Protein AF-A0A497FBW1-F1 (afdb_monomer_lite)

Sequence (234 aa):
MQIPWDTVATVLTVVTSIGTLAYWLGRKFTEIDSRFKLIDERFKTIDERFRSIDERFKQIDKRFEQIEKRFEEIDSRFERIEERFREIDRRFDEFKKYVDTKFEDLRNYIDVRMEKMLKTIARATTHTHEVVIEYLGLKGLLEEKEVTYLRHRVREVLEAYTTATPNPLTKEELEFLKKLFSKDINEMTIEELDRAYEIGIRLFSKDMDDRGYFIAIAAITIKAYLKFKKKQDT

Foldseek 3Di:
DDDDVVVVVVVVVVVVVVVVVVVVVVVVVVVVVVVVVVVVVVVVVVVVVVVVVVVVVVVVVVVVVVVVVVVVVVVVVVVVVVVVVVVVVVVVVVVVVVVVVVVVVVVVVCQVVVLVVLVVVLVVQLVVVLVVLVVCVVVVVDPPVRSVVVSVVSNVVSVLLSPQDPDPDDPVRVVLLVVQVVDDLQPHDLVSLVVQLVQLCCCVPPRVHPVSVVSNVVSVVSSVVNVVVVVVVD

Radius of gyration: 58.9 Å; chains: 1; bounding box: 132×45×160 Å

Structure (mmCIF, N/CA/C/O backbone):
data_AF-A0A497FBW1-F1
#
_entry.id   AF-A0A497FBW1-F1
#
loop_
_atom_site.group_PDB
_atom_site.id
_atom_site.type_symbol
_atom_site.label_atom_id
_atom_site.label_alt_id
_atom_site.label_comp_id
_atom_site.label_asym_id
_atom_site.label_entity_id
_atom_site.label_seq_id
_atom_site.pdbx_PDB_ins_code
_atom_site.Cartn_x
_atom_site.Cartn_y
_atom_site.Cartn_z
_atom_site.occupancy
_atom_site.B_iso_or_equiv
_atom_site.auth_seq_id
_atom_site.auth_comp_id
_atom_site.auth_asym_id
_atom_site.auth_atom_id
_atom_site.pdbx_PDB_model_num
ATOM 1 N N . MET A 1 1 ? 83.259 11.300 -105.650 1.00 55.00 1 MET A N 1
ATOM 2 C CA . MET A 1 1 ? 83.317 11.477 -104.184 1.00 55.00 1 MET A CA 1
ATOM 3 C C . MET A 1 1 ? 83.013 10.117 -103.558 1.00 55.00 1 MET A C 1
ATOM 5 O O . MET A 1 1 ? 81.890 9.657 -103.698 1.00 55.00 1 MET A O 1
ATOM 9 N N . GLN A 1 2 ? 84.017 9.408 -103.025 1.00 68.75 2 GLN A N 1
ATOM 10 C CA . GLN A 1 2 ? 83.840 8.113 -102.342 1.00 68.75 2 GLN A CA 1
ATOM 11 C C . GLN A 1 2 ? 83.760 8.373 -100.832 1.00 68.75 2 GLN A C 1
ATOM 13 O O . GLN A 1 2 ? 84.602 9.093 -100.300 1.00 68.75 2 GLN A O 1
ATOM 18 N N . ILE A 1 3 ? 82.736 7.845 -100.161 1.00 75.06 3 ILE A N 1
ATOM 19 C CA . ILE A 1 3 ? 82.584 7.953 -98.702 1.00 75.06 3 ILE A CA 1
ATOM 20 C C . ILE A 1 3 ? 83.532 6.925 -98.050 1.00 75.06 3 ILE A C 1
ATOM 22 O O . ILE A 1 3 ? 83.518 5.770 -98.480 1.00 75.06 3 ILE A O 1
ATOM 26 N N . PRO A 1 4 ? 84.360 7.300 -97.057 1.00 85.94 4 PRO A N 1
ATOM 27 C CA . PRO A 1 4 ? 85.315 6.384 -96.435 1.00 85.94 4 PRO A CA 1
ATOM 28 C C . PRO A 1 4 ? 84.626 5.389 -95.470 1.00 85.94 4 PRO A C 1
ATOM 30 O O . PRO A 1 4 ? 83.602 5.687 -94.849 1.00 85.94 4 PRO A O 1
ATOM 33 N N . TRP A 1 5 ? 85.154 4.160 -95.394 1.00 81.00 5 TRP A N 1
ATOM 34 C CA . TRP A 1 5 ? 84.530 3.009 -94.708 1.00 81.00 5 TRP A CA 1
ATOM 35 C C . TRP A 1 5 ? 84.378 3.172 -93.185 1.00 81.00 5 TRP A C 1
ATOM 37 O O . TRP A 1 5 ? 83.452 2.623 -92.590 1.00 81.00 5 TRP A O 1
ATOM 47 N N . ASP A 1 6 ? 85.257 3.946 -92.559 1.00 84.12 6 ASP A N 1
ATOM 48 C CA . ASP A 1 6 ? 85.230 4.325 -91.141 1.00 84.12 6 ASP A CA 1
ATOM 49 C C . ASP A 1 6 ? 83.994 5.168 -90.776 1.00 84.12 6 ASP A C 1
ATOM 51 O O . ASP A 1 6 ? 83.358 4.958 -89.738 1.00 84.12 6 ASP A O 1
ATOM 55 N N . THR A 1 7 ? 83.596 6.068 -91.675 1.00 85.75 7 THR A N 1
ATOM 56 C CA . THR A 1 7 ? 82.391 6.891 -91.551 1.00 85.75 7 THR A CA 1
ATOM 57 C C . THR A 1 7 ? 81.143 6.015 -91.654 1.00 85.75 7 THR A C 1
ATOM 59 O O . THR A 1 7 ? 80.221 6.160 -90.854 1.00 85.75 7 THR A O 1
ATOM 62 N N . VAL A 1 8 ? 81.136 5.037 -92.568 1.00 84.06 8 VAL A N 1
ATOM 63 C CA . VAL A 1 8 ? 80.037 4.064 -92.712 1.00 84.06 8 VAL A CA 1
ATOM 64 C C . VAL A 1 8 ? 79.900 3.187 -91.461 1.00 84.06 8 VAL A C 1
ATOM 66 O O . VAL A 1 8 ? 78.789 3.002 -90.964 1.00 84.06 8 VAL A O 1
ATOM 69 N N . ALA A 1 9 ? 81.012 2.692 -90.909 1.00 83.44 9 ALA A N 1
ATOM 70 C CA . ALA A 1 9 ? 81.016 1.873 -89.696 1.00 83.44 9 ALA A CA 1
ATOM 71 C C . ALA A 1 9 ? 80.535 2.650 -88.457 1.00 83.44 9 ALA A C 1
ATOM 73 O O . ALA A 1 9 ? 79.756 2.127 -87.661 1.00 83.44 9 ALA A O 1
ATOM 74 N N . THR A 1 10 ? 80.951 3.910 -88.315 1.00 87.75 10 THR A N 1
ATOM 75 C CA . THR A 1 10 ? 80.528 4.781 -87.205 1.00 87.75 10 THR A CA 1
ATOM 76 C C . THR A 1 10 ? 79.043 5.134 -87.300 1.00 87.75 10 THR A C 1
ATOM 78 O O . THR A 1 10 ? 78.323 5.097 -86.305 1.00 87.75 10 THR A O 1
ATOM 81 N N . VAL A 1 11 ? 78.544 5.424 -88.504 1.00 85.62 11 VAL A N 1
ATOM 82 C CA . VAL A 1 11 ? 77.109 5.658 -88.721 1.00 85.62 11 VAL A CA 1
ATOM 83 C C . VAL A 1 11 ? 76.305 4.399 -88.397 1.00 85.62 11 VAL A C 1
ATOM 85 O O . VAL A 1 11 ? 75.288 4.490 -87.714 1.00 85.62 11 VAL A O 1
ATOM 88 N N . LEU A 1 12 ? 76.775 3.218 -88.812 1.00 87.81 12 LEU A N 1
ATOM 89 C CA . LEU A 1 12 ? 76.112 1.949 -88.512 1.00 87.81 12 LEU A CA 1
ATOM 90 C C . LEU A 1 12 ? 76.012 1.699 -87.001 1.00 87.81 12 LEU A C 1
ATOM 92 O O . LEU A 1 12 ? 74.926 1.389 -86.523 1.00 87.81 12 LEU A O 1
ATOM 96 N N . THR A 1 13 ? 77.095 1.878 -86.240 1.00 88.38 13 THR A N 1
ATOM 97 C CA . THR A 1 13 ? 77.094 1.650 -84.782 1.00 88.38 13 THR A CA 1
ATOM 98 C C . THR A 1 13 ? 76.204 2.636 -84.029 1.00 88.38 13 THR A C 1
ATOM 100 O O . THR A 1 13 ? 75.516 2.247 -83.080 1.00 88.38 13 THR A O 1
ATOM 103 N N . VAL A 1 14 ? 76.157 3.899 -84.461 1.00 89.38 14 VAL A N 1
ATOM 104 C CA . VAL A 1 14 ? 75.232 4.903 -83.916 1.00 89.38 14 VAL A CA 1
ATOM 105 C C . VAL A 1 14 ? 73.786 4.507 -84.216 1.00 89.38 14 VAL A C 1
ATOM 107 O O . VAL A 1 14 ? 72.962 4.487 -83.303 1.00 89.38 14 VAL A O 1
ATOM 110 N N . VAL A 1 15 ? 73.479 4.101 -85.452 1.00 89.88 15 VAL A N 1
ATOM 111 C CA . VAL A 1 15 ? 72.135 3.645 -85.846 1.00 89.88 15 VAL A CA 1
ATOM 112 C C . VAL A 1 15 ? 71.720 2.389 -85.073 1.00 89.88 15 VAL A C 1
ATOM 114 O O . VAL A 1 15 ? 70.597 2.337 -84.571 1.00 89.88 15 VAL A O 1
ATOM 117 N N . THR A 1 16 ? 72.606 1.403 -84.889 1.00 90.06 16 THR A N 1
ATOM 118 C CA . THR A 1 16 ? 72.295 0.203 -84.091 1.00 90.06 16 THR A CA 1
ATOM 119 C C . THR A 1 16 ? 72.114 0.520 -82.608 1.00 90.06 16 THR A C 1
ATOM 121 O O . THR A 1 16 ? 71.241 -0.059 -81.960 1.00 90.06 16 THR A O 1
ATOM 124 N N . SER A 1 17 ? 72.894 1.459 -82.063 1.00 89.50 17 SER A N 1
ATOM 125 C CA . SER A 1 17 ? 72.773 1.896 -80.665 1.00 89.50 17 SER A CA 1
ATOM 126 C C . SER A 1 17 ? 71.462 2.647 -80.431 1.00 89.50 17 SER A C 1
ATOM 128 O O . SER A 1 17 ? 70.753 2.359 -79.468 1.00 89.50 17 SER A O 1
ATOM 130 N N . ILE A 1 18 ? 71.087 3.541 -81.354 1.00 91.06 18 ILE A N 1
ATOM 131 C CA . ILE A 1 18 ? 69.795 4.239 -81.345 1.00 91.06 18 ILE A CA 1
ATOM 132 C C . ILE A 1 18 ? 68.646 3.235 -81.473 1.00 91.06 18 ILE A C 1
ATOM 134 O O . ILE A 1 18 ? 67.700 3.305 -80.694 1.00 91.06 18 ILE A O 1
ATOM 138 N N . GLY A 1 19 ? 68.736 2.268 -82.390 1.00 91.81 19 GLY A N 1
ATOM 139 C CA . GLY A 1 19 ? 67.726 1.218 -82.548 1.00 91.81 19 GLY A CA 1
ATOM 140 C C . GLY A 1 19 ? 67.554 0.365 -81.286 1.00 91.81 19 GLY A C 1
ATOM 141 O O . GLY A 1 19 ? 66.429 0.087 -80.873 1.00 91.81 19 GLY A O 1
ATOM 142 N N . THR A 1 20 ? 68.658 0.016 -80.618 1.00 92.19 20 THR A N 1
ATOM 143 C CA . THR A 1 20 ? 68.643 -0.755 -79.363 1.00 92.19 20 THR A CA 1
ATOM 144 C C . THR A 1 20 ? 68.036 0.050 -78.213 1.00 92.19 20 THR A C 1
ATOM 146 O O . THR A 1 20 ? 67.210 -0.474 -77.465 1.00 92.19 20 THR A O 1
ATOM 149 N N . LEU A 1 21 ? 68.393 1.333 -78.089 1.00 93.31 21 LEU A N 1
ATOM 150 C CA . LEU A 1 21 ? 67.808 2.241 -77.099 1.00 93.31 21 LEU A CA 1
ATOM 151 C C . LEU A 1 21 ? 66.317 2.474 -77.356 1.00 93.31 21 LEU A C 1
ATOM 153 O O . LEU A 1 21 ? 65.534 2.423 -76.411 1.00 93.31 21 LEU A O 1
ATOM 157 N N . ALA A 1 22 ? 65.909 2.669 -78.612 1.00 92.69 22 ALA A N 1
ATOM 158 C CA . ALA A 1 22 ? 64.507 2.817 -78.995 1.00 92.69 22 ALA A CA 1
ATOM 159 C C . ALA A 1 22 ? 63.697 1.554 -78.665 1.00 92.69 22 ALA A C 1
ATOM 161 O O . ALA A 1 22 ? 62.608 1.653 -78.102 1.00 92.69 22 ALA A O 1
ATOM 162 N N . TYR A 1 23 ? 64.250 0.366 -78.929 1.00 93.75 23 TYR A N 1
ATOM 163 C CA . TYR A 1 23 ? 63.635 -0.906 -78.550 1.00 93.75 23 TYR A CA 1
ATOM 164 C C . TYR A 1 23 ? 63.523 -1.072 -77.025 1.00 93.75 23 TYR A C 1
ATOM 166 O O . TYR A 1 23 ? 62.462 -1.438 -76.513 1.00 93.75 23 TYR A O 1
ATOM 174 N N . TRP A 1 24 ? 64.591 -0.769 -76.278 1.00 93.50 24 TRP A N 1
ATOM 175 C CA . TRP A 1 24 ? 64.595 -0.841 -74.814 1.00 93.50 24 TRP A CA 1
ATOM 176 C C . TRP A 1 24 ? 63.601 0.144 -74.184 1.00 93.50 24 TRP A C 1
ATOM 178 O O . TRP A 1 24 ? 62.832 -0.245 -73.301 1.00 93.50 24 TRP A O 1
ATOM 188 N N . LEU A 1 25 ? 63.566 1.388 -74.673 1.00 94.69 25 LEU A N 1
ATOM 189 C CA . LEU A 1 25 ? 62.601 2.406 -74.258 1.00 94.69 25 LEU A CA 1
ATOM 190 C C . LEU A 1 25 ? 61.174 1.972 -74.582 1.00 94.69 25 LEU A C 1
ATOM 192 O O . LEU A 1 25 ? 60.323 2.030 -73.700 1.00 94.69 25 LEU A O 1
ATOM 196 N N . GLY A 1 26 ? 60.920 1.469 -75.793 1.00 94.69 26 GLY A N 1
ATOM 197 C CA . GLY A 1 26 ? 59.615 0.932 -76.180 1.00 94.69 26 GLY A CA 1
ATOM 198 C C . GLY A 1 26 ? 59.139 -0.148 -75.210 1.00 94.69 26 GLY A C 1
ATOM 199 O O . GLY A 1 26 ? 58.036 -0.062 -74.678 1.00 94.69 26 GLY A O 1
ATOM 200 N N . ARG A 1 27 ? 60.010 -1.107 -74.868 1.00 94.94 27 ARG A N 1
ATOM 201 C CA . ARG A 1 27 ? 59.706 -2.142 -73.868 1.00 94.94 27 ARG A CA 1
ATOM 202 C C . ARG A 1 27 ? 59.422 -1.558 -72.479 1.00 94.94 27 ARG A C 1
ATOM 204 O O . ARG A 1 27 ? 58.515 -2.039 -71.801 1.00 94.94 27 ARG A O 1
ATOM 211 N N . LYS A 1 28 ? 60.179 -0.546 -72.041 1.00 94.88 28 LYS A N 1
ATOM 212 C CA . LYS A 1 28 ? 59.965 0.116 -70.744 1.00 94.88 28 LYS A CA 1
ATOM 213 C C . LYS A 1 28 ? 58.654 0.894 -70.696 1.00 94.88 28 LYS A C 1
ATOM 215 O O . LYS A 1 28 ? 57.951 0.790 -69.695 1.00 94.88 28 LYS A O 1
ATOM 220 N N . PHE A 1 29 ? 58.286 1.595 -71.766 1.00 95.00 29 PHE A N 1
ATOM 221 C CA . PHE A 1 29 ? 56.985 2.255 -71.872 1.00 95.00 29 PHE A CA 1
ATOM 222 C C . PHE A 1 29 ? 55.832 1.249 -71.830 1.00 95.00 29 PHE A C 1
ATOM 224 O O . PHE A 1 29 ? 54.870 1.484 -71.107 1.00 95.00 29 PHE A O 1
ATOM 231 N N . THR A 1 30 ? 55.955 0.091 -72.486 1.00 94.81 30 THR A N 1
ATOM 232 C CA . THR A 1 30 ? 54.948 -0.982 -72.391 1.00 94.81 30 THR A CA 1
ATOM 233 C C . THR A 1 30 ? 54.819 -1.544 -70.970 1.00 94.81 30 THR A C 1
ATOM 235 O O . THR A 1 30 ? 53.713 -1.815 -70.501 1.00 94.81 30 THR A O 1
ATOM 238 N N . GLU A 1 31 ? 55.936 -1.711 -70.253 1.00 94.94 31 GLU A N 1
ATOM 239 C CA . GLU A 1 31 ? 55.927 -2.147 -68.848 1.00 94.94 31 GLU A CA 1
ATOM 240 C C . GLU A 1 31 ? 55.237 -1.110 -67.945 1.00 94.94 31 GLU A C 1
ATOM 242 O O . GLU A 1 31 ? 54.434 -1.469 -67.085 1.00 94.94 31 GLU A O 1
ATOM 247 N N . ILE A 1 32 ? 55.523 0.177 -68.161 1.00 94.81 32 ILE A N 1
ATOM 248 C CA . ILE A 1 32 ? 54.908 1.292 -67.435 1.00 94.81 32 ILE A CA 1
ATOM 249 C C . ILE A 1 32 ? 53.400 1.360 -67.712 1.00 94.81 32 ILE A C 1
ATOM 251 O O . ILE A 1 32 ? 52.624 1.414 -66.760 1.00 94.81 32 ILE A O 1
ATOM 255 N N . ASP A 1 33 ? 52.976 1.277 -68.975 1.00 95.38 33 ASP A N 1
ATOM 256 C CA . ASP A 1 33 ? 51.560 1.251 -69.372 1.00 95.38 33 ASP A CA 1
ATOM 257 C C . ASP A 1 33 ? 50.806 0.090 -68.703 1.00 95.38 33 ASP A C 1
ATOM 259 O O . ASP A 1 33 ? 49.710 0.258 -68.169 1.00 95.38 33 ASP A O 1
ATOM 263 N N . SER A 1 34 ? 51.444 -1.082 -68.625 1.00 94.81 34 SER A N 1
ATOM 264 C CA . SER A 1 34 ? 50.881 -2.252 -67.940 1.00 94.81 34 SER A CA 1
ATOM 265 C C . SER A 1 34 ? 50.699 -2.018 -66.434 1.00 94.81 34 SER A C 1
ATOM 267 O O . SER A 1 34 ? 49.695 -2.435 -65.857 1.00 94.81 34 SER A O 1
ATOM 269 N N . ARG A 1 35 ? 51.643 -1.328 -65.776 1.00 95.31 35 ARG A N 1
ATOM 270 C CA . ARG A 1 35 ? 51.525 -0.968 -64.351 1.00 95.31 35 ARG A CA 1
ATOM 271 C C . ARG A 1 35 ? 50.438 0.077 -64.112 1.00 95.31 35 ARG A C 1
ATOM 273 O O . ARG A 1 35 ? 49.719 -0.047 -63.126 1.00 95.31 35 ARG A O 1
ATOM 280 N N . PHE A 1 36 ? 50.300 1.066 -64.996 1.00 95.69 36 PHE A N 1
ATOM 281 C CA . PHE A 1 36 ? 49.222 2.054 -64.910 1.00 95.69 36 PHE A CA 1
ATOM 282 C C . PHE A 1 36 ? 47.848 1.403 -65.060 1.00 95.69 36 PHE A C 1
ATOM 284 O O . PHE A 1 36 ? 46.983 1.648 -64.227 1.00 95.69 36 PHE A O 1
ATOM 291 N N . LYS A 1 37 ? 47.681 0.472 -66.008 1.00 95.69 37 LYS A N 1
ATOM 292 C CA . LYS A 1 37 ? 46.447 -0.323 -66.130 1.00 95.69 37 LYS A CA 1
ATOM 293 C C . LYS A 1 37 ? 46.099 -1.070 -64.841 1.00 95.69 37 LYS A C 1
ATOM 295 O O . LYS A 1 37 ? 44.958 -1.022 -64.394 1.00 95.69 37 LYS A O 1
ATOM 300 N N . LEU A 1 38 ? 47.085 -1.707 -64.204 1.00 95.62 38 LEU A N 1
ATOM 301 C CA . LEU A 1 38 ? 46.877 -2.396 -62.925 1.00 95.62 38 LEU A CA 1
ATOM 302 C C . LEU A 1 38 ? 46.498 -1.427 -61.792 1.00 95.62 38 LEU A C 1
ATOM 304 O O . LEU A 1 38 ? 45.696 -1.765 -60.921 1.00 95.62 38 LEU A O 1
ATOM 308 N N . ILE A 1 39 ? 47.096 -0.235 -61.771 1.00 95.69 39 ILE A N 1
ATOM 309 C CA . ILE A 1 39 ? 46.768 0.816 -60.803 1.00 95.69 39 ILE A CA 1
ATOM 310 C C . ILE A 1 39 ? 45.325 1.290 -61.007 1.00 95.69 39 ILE A C 1
ATOM 312 O O . ILE A 1 39 ? 44.576 1.345 -60.033 1.00 95.69 39 ILE A O 1
ATOM 316 N N . ASP A 1 40 ? 44.909 1.542 -62.247 1.00 96.00 40 ASP A N 1
ATOM 317 C CA . ASP A 1 40 ? 43.541 1.952 -62.577 1.00 96.00 40 ASP A CA 1
ATOM 318 C C . ASP A 1 40 ? 42.509 0.892 -62.163 1.00 96.00 40 ASP A C 1
ATOM 320 O O . ASP A 1 40 ? 41.465 1.221 -61.600 1.00 96.00 40 ASP A O 1
ATOM 324 N N . GLU A 1 41 ? 42.800 -0.395 -62.375 1.00 96.06 41 GLU A N 1
ATOM 325 C CA . GLU A 1 41 ? 41.943 -1.495 -61.909 1.00 96.06 41 GLU A CA 1
ATOM 326 C C . GLU A 1 41 ? 41.825 -1.541 -60.378 1.00 96.06 41 GLU A C 1
ATOM 328 O O . GLU A 1 41 ? 40.734 -1.745 -59.830 1.00 96.06 41 GLU A O 1
ATOM 333 N N . ARG A 1 42 ? 42.932 -1.306 -59.662 1.00 95.94 42 ARG A N 1
ATOM 334 C CA . ARG A 1 42 ? 42.917 -1.214 -58.196 1.00 95.94 42 ARG A CA 1
ATOM 335 C C . ARG A 1 42 ? 42.100 -0.022 -57.716 1.00 95.94 42 ARG A C 1
ATOM 337 O O . ARG A 1 42 ? 41.334 -0.187 -56.770 1.00 95.94 42 ARG A O 1
ATOM 344 N N . PHE A 1 43 ? 42.224 1.138 -58.359 1.00 96.00 43 PHE A N 1
ATOM 345 C CA . PHE A 1 43 ? 41.423 2.315 -58.019 1.00 96.00 43 PHE A CA 1
ATOM 346 C C . PHE A 1 43 ? 39.932 2.072 -58.249 1.00 96.00 43 PHE A C 1
ATOM 348 O O . PHE A 1 43 ? 39.147 2.336 -57.345 1.00 96.00 43 PHE A O 1
ATOM 355 N N . LYS A 1 44 ? 39.543 1.439 -59.363 1.00 96.00 44 LYS A N 1
ATOM 356 C CA . LYS A 1 44 ? 38.143 1.028 -59.586 1.00 96.00 44 LYS A CA 1
ATOM 357 C C . LYS A 1 44 ? 37.622 0.118 -58.473 1.00 96.00 44 LYS A C 1
ATOM 359 O O . LYS A 1 44 ? 36.534 0.337 -57.952 1.00 96.00 44 LYS A O 1
ATOM 364 N N . THR A 1 45 ? 38.425 -0.862 -58.058 1.00 96.31 45 THR A N 1
ATOM 365 C CA . THR A 1 45 ? 38.067 -1.766 -56.950 1.00 96.31 45 THR A CA 1
ATOM 366 C C . THR A 1 45 ? 37.916 -1.011 -55.624 1.00 96.31 45 THR A C 1
ATOM 368 O O . THR A 1 45 ? 37.046 -1.327 -54.811 1.00 96.31 45 THR A O 1
ATOM 371 N N . ILE A 1 46 ? 38.776 -0.021 -55.370 1.00 96.19 46 ILE A N 1
ATOM 372 C CA . ILE A 1 46 ? 38.703 0.834 -54.180 1.00 96.19 46 ILE A CA 1
ATOM 373 C C . ILE A 1 46 ? 37.423 1.678 -54.207 1.00 96.19 46 ILE A C 1
ATOM 375 O O . ILE A 1 46 ? 36.706 1.698 -53.208 1.00 96.19 46 ILE A O 1
ATOM 379 N N . ASP A 1 47 ? 37.094 2.300 -55.339 1.00 96.50 47 ASP A N 1
ATOM 380 C CA . ASP A 1 47 ? 35.874 3.097 -55.503 1.00 96.50 47 ASP A CA 1
ATOM 381 C C . ASP A 1 47 ? 34.611 2.259 -55.263 1.00 96.50 47 ASP A C 1
ATOM 383 O O . ASP A 1 47 ? 33.683 2.693 -54.580 1.00 96.50 47 ASP A O 1
ATOM 387 N N . GLU A 1 48 ? 34.579 1.025 -55.769 1.00 96.50 48 GLU A N 1
ATOM 388 C CA . GLU A 1 48 ? 33.482 0.085 -55.515 1.00 96.50 48 GLU A CA 1
ATOM 389 C C . GLU A 1 48 ? 33.348 -0.263 -54.027 1.00 96.50 48 GLU A C 1
ATOM 391 O O . GLU A 1 48 ? 32.236 -0.292 -53.489 1.00 96.50 48 GLU A O 1
ATOM 396 N N . ARG A 1 49 ? 34.472 -0.474 -53.329 1.00 96.44 49 ARG A N 1
ATOM 397 C CA . ARG A 1 49 ? 34.471 -0.707 -51.877 1.00 96.44 49 ARG A CA 1
ATOM 398 C C . ARG A 1 49 ? 33.964 0.507 -51.108 1.00 96.44 49 ARG A C 1
ATOM 400 O O . ARG A 1 49 ? 33.174 0.322 -50.186 1.00 96.44 49 ARG A O 1
ATOM 407 N N . PHE A 1 50 ? 34.369 1.719 -51.484 1.00 96.31 50 PHE A N 1
ATOM 408 C CA . PHE A 1 50 ? 33.874 2.943 -50.852 1.00 96.31 50 PHE A CA 1
ATOM 409 C C . PHE A 1 50 ? 32.369 3.114 -51.051 1.00 96.31 50 PHE A C 1
ATOM 411 O O . PHE A 1 50 ? 31.660 3.323 -50.072 1.00 96.31 50 PHE A O 1
ATOM 418 N N . ARG A 1 51 ? 31.849 2.880 -52.262 1.00 96.44 51 ARG A N 1
ATOM 419 C CA . ARG A 1 51 ? 30.393 2.884 -52.499 1.00 96.44 51 ARG A CA 1
ATOM 420 C C . ARG A 1 51 ? 29.664 1.859 -51.631 1.00 96.44 51 ARG A C 1
ATOM 422 O O . ARG A 1 51 ? 28.606 2.154 -51.084 1.00 96.44 51 ARG A O 1
ATOM 429 N N . SER A 1 52 ? 30.225 0.659 -51.475 1.00 96.56 52 SER A N 1
ATOM 430 C CA . SER A 1 52 ? 29.647 -0.359 -50.590 1.00 96.56 52 SER A CA 1
ATOM 431 C C . SER A 1 52 ? 29.660 0.071 -49.118 1.00 96.56 52 SER A C 1
ATOM 433 O O . SER A 1 52 ? 28.699 -0.198 -48.396 1.00 96.56 52 SER A O 1
ATOM 435 N N . ILE A 1 53 ? 30.722 0.743 -48.670 1.00 96.75 53 ILE A N 1
ATOM 436 C CA . ILE A 1 53 ? 30.823 1.300 -47.318 1.00 96.75 53 ILE A CA 1
ATOM 437 C C . ILE A 1 53 ? 29.767 2.391 -47.105 1.00 96.75 53 ILE A C 1
ATOM 439 O O . ILE A 1 53 ? 29.049 2.328 -46.109 1.00 96.75 53 ILE A O 1
ATOM 443 N N . ASP A 1 54 ? 29.608 3.320 -48.048 1.00 97.19 54 ASP A N 1
ATOM 444 C CA . ASP A 1 54 ? 28.604 4.388 -47.970 1.00 97.19 54 ASP A CA 1
ATOM 445 C C . ASP A 1 54 ? 27.183 3.825 -47.865 1.00 97.19 54 ASP A C 1
ATOM 447 O O . ASP A 1 54 ? 26.390 4.263 -47.032 1.00 97.19 54 ASP A O 1
ATOM 451 N N . GLU A 1 55 ? 26.857 2.797 -48.653 1.00 96.94 55 GLU A N 1
ATOM 452 C CA . GLU A 1 55 ? 25.553 2.135 -48.564 1.00 96.94 55 GLU A CA 1
ATOM 453 C C . GLU A 1 55 ? 25.341 1.437 -47.214 1.00 96.94 55 GLU A C 1
ATOM 455 O O . GLU A 1 55 ? 24.236 1.463 -46.666 1.00 96.94 55 GLU A O 1
ATOM 460 N N . ARG A 1 56 ? 26.392 0.855 -46.624 1.00 96.88 56 ARG A N 1
ATOM 461 C CA . ARG A 1 56 ? 26.314 0.291 -45.269 1.00 96.88 56 ARG A CA 1
ATOM 462 C C . ARG A 1 56 ? 26.096 1.372 -44.214 1.00 96.88 56 ARG A C 1
ATOM 464 O O . ARG A 1 56 ? 25.310 1.137 -43.300 1.00 96.88 56 ARG A O 1
ATOM 471 N N . PHE A 1 57 ? 26.739 2.532 -44.336 1.00 96.88 57 PHE A N 1
ATOM 472 C CA . PHE A 1 57 ? 26.516 3.652 -43.419 1.00 96.88 57 PHE A CA 1
ATOM 473 C C . PHE A 1 57 ? 25.084 4.179 -43.511 1.00 96.88 57 PHE A C 1
ATOM 475 O O . PHE A 1 57 ? 24.417 4.252 -42.486 1.00 96.88 57 PHE A O 1
ATOM 482 N N . LYS A 1 58 ? 24.535 4.362 -44.719 1.00 97.12 58 LYS A N 1
ATOM 483 C CA . LYS A 1 58 ? 23.117 4.732 -44.887 1.00 97.12 58 LYS A CA 1
ATOM 484 C C . LYS A 1 58 ? 22.157 3.731 -44.239 1.00 97.12 58 LYS A C 1
ATOM 486 O O . LYS A 1 58 ? 21.109 4.111 -43.719 1.00 97.12 58 LYS A O 1
ATOM 491 N N . GLN A 1 59 ? 22.470 2.434 -44.291 1.00 97.25 59 GLN A N 1
ATOM 492 C CA . GLN A 1 59 ? 21.671 1.414 -43.604 1.00 97.25 59 GLN A CA 1
ATOM 493 C C . GLN A 1 59 ? 21.796 1.508 -42.082 1.00 97.25 59 GLN A C 1
ATOM 495 O O . GLN A 1 59 ? 20.811 1.288 -41.380 1.00 97.25 59 GLN A O 1
ATOM 500 N N . ILE A 1 60 ? 22.989 1.817 -41.571 1.00 96.94 60 ILE A N 1
ATOM 501 C CA . ILE A 1 60 ? 23.222 2.045 -40.143 1.00 96.94 60 ILE A CA 1
ATOM 502 C C . ILE A 1 60 ? 22.426 3.265 -39.669 1.00 96.94 60 ILE A C 1
ATOM 504 O O . ILE A 1 60 ? 21.702 3.139 -38.685 1.00 96.94 60 ILE A O 1
ATOM 508 N N . ASP A 1 61 ? 22.467 4.378 -40.400 1.00 97.38 61 ASP A N 1
ATOM 509 C CA . ASP A 1 61 ? 21.726 5.599 -40.063 1.00 97.38 61 ASP A CA 1
ATOM 510 C C . ASP A 1 61 ? 20.220 5.325 -39.977 1.00 97.38 61 ASP A C 1
ATOM 512 O O . ASP A 1 61 ? 19.590 5.594 -38.956 1.00 97.38 61 ASP A O 1
ATOM 516 N N . LYS A 1 62 ? 19.655 4.633 -40.977 1.00 97.06 62 LYS A N 1
ATOM 517 C CA . LYS A 1 62 ? 18.244 4.204 -40.949 1.00 97.06 62 LYS A CA 1
ATOM 518 C C . LYS A 1 62 ? 17.906 3.328 -39.744 1.00 97.06 62 LYS A C 1
ATOM 520 O O . LYS A 1 62 ? 16.795 3.396 -39.222 1.00 97.06 62 LYS A O 1
ATOM 525 N N . ARG A 1 63 ? 18.826 2.460 -39.313 1.00 97.12 63 ARG A N 1
ATOM 526 C CA . ARG A 1 63 ? 18.620 1.631 -38.117 1.00 97.12 63 ARG A CA 1
ATOM 527 C C . ARG A 1 63 ? 18.661 2.468 -36.844 1.00 97.12 63 ARG A C 1
ATOM 529 O O . ARG A 1 63 ? 17.885 2.177 -35.940 1.00 97.12 63 ARG A O 1
ATOM 536 N N . PHE A 1 64 ? 19.526 3.475 -36.768 1.00 97.00 64 PHE A N 1
ATOM 537 C CA . PHE A 1 64 ? 19.562 4.393 -35.632 1.00 97.00 64 PHE A CA 1
ATOM 538 C C . PHE A 1 64 ? 18.286 5.229 -35.540 1.00 97.00 64 PHE A C 1
ATOM 540 O O . PHE A 1 64 ? 17.691 5.258 -34.469 1.00 97.00 64 PHE A O 1
ATOM 547 N N . GLU A 1 65 ? 17.782 5.765 -36.653 1.00 97.50 65 GLU A N 1
ATOM 548 C CA . GLU A 1 65 ? 16.488 6.467 -36.684 1.00 97.50 65 GLU A CA 1
ATOM 549 C C . GLU A 1 65 ? 15.330 5.575 -36.198 1.00 97.50 65 GLU A C 1
ATOM 551 O O . GLU A 1 65 ? 14.430 6.014 -35.484 1.00 97.50 65 GLU A O 1
ATOM 556 N N . GLN A 1 66 ? 15.335 4.288 -36.567 1.00 97.06 66 GLN A N 1
ATOM 557 C CA . GLN A 1 66 ? 14.338 3.330 -36.077 1.00 97.06 66 GLN A CA 1
ATOM 558 C C . GLN A 1 66 ? 14.482 3.046 -34.580 1.00 97.06 66 GLN A C 1
ATOM 560 O O . GLN A 1 66 ? 13.478 2.849 -33.897 1.00 97.06 66 GLN A O 1
ATOM 565 N N . ILE A 1 67 ? 15.714 2.977 -34.073 1.00 96.88 67 ILE A N 1
ATOM 566 C CA . ILE A 1 67 ? 15.979 2.789 -32.645 1.00 96.88 67 ILE A CA 1
ATOM 567 C C . ILE A 1 67 ? 15.484 4.005 -31.860 1.00 96.88 67 ILE A C 1
ATOM 569 O O . ILE A 1 67 ? 14.794 3.817 -30.864 1.00 96.88 67 ILE A O 1
ATOM 573 N N . GLU A 1 68 ? 15.770 5.217 -32.330 1.00 97.50 68 GLU A N 1
ATOM 574 C CA . GLU A 1 68 ? 15.339 6.469 -31.702 1.00 97.50 68 GLU A CA 1
ATOM 575 C C . GLU A 1 68 ? 13.813 6.539 -31.582 1.00 97.50 68 GLU A C 1
ATOM 577 O O . GLU A 1 68 ? 13.294 6.665 -30.476 1.00 97.50 68 GLU A O 1
ATOM 582 N N . LYS A 1 69 ? 13.082 6.267 -32.671 1.00 96.94 69 LYS A N 1
ATOM 583 C CA . LYS A 1 69 ? 11.609 6.182 -32.640 1.00 96.94 69 LYS A CA 1
ATOM 584 C C . LYS A 1 69 ? 11.085 5.158 -31.635 1.00 96.94 69 LYS A C 1
ATOM 586 O O . LYS A 1 69 ? 10.095 5.395 -30.952 1.00 96.94 69 LYS A O 1
ATOM 591 N N . ARG A 1 70 ? 11.743 3.999 -31.525 1.00 96.88 70 ARG A N 1
ATOM 592 C CA . ARG A 1 70 ? 11.353 2.980 -30.540 1.00 96.88 70 ARG A CA 1
ATOM 593 C C . ARG A 1 70 ? 11.592 3.443 -29.107 1.00 96.88 70 ARG A C 1
ATOM 595 O O . ARG A 1 70 ? 10.833 3.036 -28.233 1.00 96.88 70 ARG A O 1
ATOM 602 N N . PHE A 1 71 ? 12.630 4.237 -28.855 1.00 96.75 71 PHE A N 1
ATOM 603 C CA . PHE A 1 71 ? 12.863 4.823 -27.538 1.00 96.75 71 PHE A CA 1
ATOM 604 C C . PHE A 1 71 ? 11.802 5.873 -27.201 1.00 96.75 71 PHE A C 1
ATOM 606 O O . PHE A 1 71 ? 11.213 5.777 -26.132 1.00 96.75 71 PHE A O 1
ATOM 613 N N . GLU A 1 72 ? 11.443 6.754 -28.137 1.00 97.38 72 GLU A N 1
ATOM 614 C CA . GLU A 1 72 ? 10.344 7.718 -27.947 1.00 97.38 72 GLU A CA 1
ATOM 615 C C . GLU A 1 72 ? 9.005 7.025 -27.620 1.00 97.38 72 GLU A C 1
ATOM 617 O O . GLU A 1 72 ? 8.254 7.446 -26.734 1.00 97.38 72 GLU A O 1
ATOM 622 N N . GLU A 1 73 ? 8.702 5.915 -28.304 1.00 97.12 73 GLU A N 1
ATOM 623 C CA . GLU A 1 73 ? 7.523 5.093 -28.009 1.00 97.12 73 GLU A CA 1
ATOM 624 C C . GLU A 1 73 ? 7.591 4.444 -26.619 1.00 97.12 73 GLU A C 1
ATOM 626 O O . GLU A 1 73 ? 6.568 4.319 -25.939 1.00 97.12 73 GLU A O 1
ATOM 631 N N . ILE A 1 74 ? 8.776 3.994 -26.197 1.00 96.69 74 ILE A N 1
ATOM 632 C CA . ILE A 1 74 ? 8.994 3.420 -24.866 1.00 96.69 74 ILE A CA 1
ATOM 633 C C . ILE A 1 74 ? 8.773 4.488 -23.793 1.00 96.69 74 ILE A C 1
ATOM 635 O O . ILE A 1 74 ? 8.022 4.224 -22.853 1.00 96.69 74 ILE A O 1
ATOM 639 N N . ASP A 1 75 ? 9.341 5.679 -23.958 1.00 97.00 75 ASP A N 1
ATOM 640 C CA . ASP A 1 75 ? 9.187 6.791 -23.017 1.00 97.00 75 ASP A CA 1
ATOM 641 C C . ASP A 1 75 ? 7.711 7.183 -22.879 1.00 97.00 75 ASP A C 1
ATOM 643 O O . ASP A 1 75 ? 7.161 7.186 -21.777 1.00 97.00 75 ASP A O 1
ATOM 647 N N . SER A 1 76 ? 7.006 7.328 -24.005 1.00 96.50 76 SER A N 1
ATOM 648 C CA . SER A 1 76 ? 5.560 7.597 -24.026 1.00 96.50 76 SER A CA 1
ATOM 649 C C . SER A 1 76 ? 4.739 6.521 -23.295 1.00 96.50 76 SER A C 1
ATOM 651 O O . SER A 1 76 ? 3.701 6.792 -22.680 1.00 96.50 76 SER A O 1
ATOM 653 N N . ARG A 1 77 ? 5.166 5.252 -23.370 1.00 96.69 77 ARG A N 1
ATOM 654 C CA . ARG A 1 77 ? 4.520 4.153 -22.637 1.00 96.69 77 ARG A CA 1
ATOM 655 C C . ARG A 1 77 ? 4.804 4.228 -21.143 1.00 96.69 77 ARG A C 1
ATOM 657 O O . ARG A 1 77 ? 3.892 3.923 -20.374 1.00 96.69 77 ARG A O 1
ATOM 664 N N . PHE A 1 78 ? 6.016 4.598 -20.742 1.00 96.50 78 PHE A N 1
ATOM 665 C CA . PHE A 1 78 ? 6.367 4.779 -19.336 1.00 96.50 78 PHE A CA 1
ATOM 666 C C . PHE A 1 78 ? 5.577 5.925 -18.704 1.00 96.50 78 PHE A C 1
ATOM 668 O O . PHE A 1 78 ? 4.962 5.704 -17.664 1.00 96.50 78 PHE A O 1
ATOM 675 N N . GLU A 1 79 ? 5.449 7.069 -19.376 1.00 97.25 79 GLU A N 1
ATOM 676 C CA . GLU A 1 79 ? 4.624 8.190 -18.897 1.00 97.25 79 GLU A CA 1
ATOM 677 C C . GLU A 1 79 ? 3.167 7.768 -18.642 1.00 97.25 79 GLU A C 1
ATOM 679 O O . GLU A 1 79 ? 2.582 8.056 -17.594 1.00 97.25 79 GLU A O 1
ATOM 684 N N . ARG A 1 80 ? 2.578 6.997 -19.567 1.00 96.25 80 ARG A N 1
ATOM 685 C CA . ARG A 1 80 ? 1.214 6.465 -19.407 1.00 96.25 80 ARG A CA 1
ATOM 686 C C . ARG A 1 80 ? 1.106 5.464 -18.254 1.00 96.25 80 ARG A C 1
ATOM 688 O O . ARG A 1 80 ? 0.061 5.374 -17.610 1.00 96.25 80 ARG A O 1
ATOM 695 N N . ILE A 1 81 ? 2.145 4.664 -18.022 1.00 96.06 81 ILE A N 1
ATOM 696 C CA . ILE A 1 81 ? 2.195 3.739 -16.886 1.00 96.06 81 ILE A CA 1
ATOM 697 C C . ILE A 1 81 ? 2.233 4.533 -15.576 1.00 96.06 81 ILE A C 1
ATOM 699 O O . ILE A 1 81 ? 1.452 4.232 -14.677 1.00 96.06 81 ILE A O 1
ATOM 703 N N . GLU A 1 82 ? 3.063 5.570 -15.483 1.00 96.62 82 GLU A N 1
ATOM 704 C CA . GLU A 1 82 ? 3.146 6.438 -14.303 1.00 96.62 82 GLU A CA 1
ATOM 705 C C . GLU A 1 82 ? 1.826 7.157 -14.005 1.00 96.62 82 GLU A C 1
ATOM 707 O O . GLU A 1 82 ? 1.420 7.268 -12.848 1.00 96.62 82 GLU A O 1
ATOM 712 N N . GLU A 1 83 ? 1.114 7.627 -15.031 1.00 97.00 83 GLU A N 1
ATOM 713 C CA . GLU A 1 83 ? -0.222 8.209 -14.865 1.00 97.00 83 GLU A CA 1
ATOM 714 C C . GLU A 1 83 ? -1.223 7.193 -14.293 1.00 97.00 83 GLU A C 1
ATOM 716 O O . GLU A 1 83 ? -1.939 7.495 -13.336 1.00 97.00 83 GLU A O 1
ATOM 721 N N . ARG A 1 84 ? -1.222 5.956 -14.808 1.00 95.69 84 AR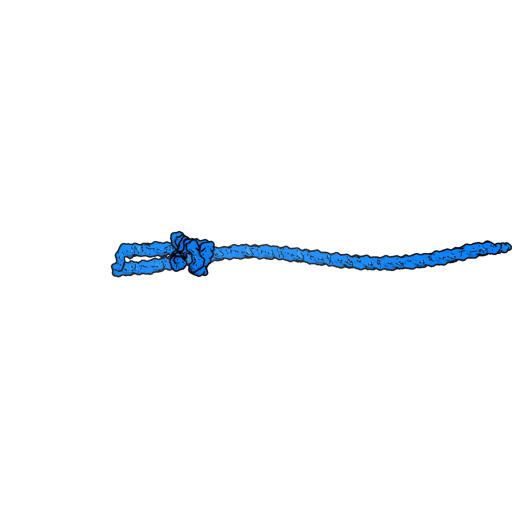G A N 1
ATOM 722 C CA . ARG A 1 84 ? -2.077 4.878 -14.285 1.00 95.69 84 ARG A CA 1
ATOM 723 C C . ARG A 1 84 ? -1.744 4.517 -12.841 1.00 95.69 84 ARG A C 1
ATOM 725 O O . ARG A 1 84 ? -2.662 4.272 -12.064 1.00 95.69 84 ARG A O 1
ATOM 732 N N . PHE A 1 85 ? -0.464 4.482 -12.472 1.00 95.25 85 PHE A N 1
ATOM 733 C CA . PHE A 1 85 ? -0.064 4.236 -11.085 1.00 95.25 85 PHE A CA 1
ATOM 734 C C . PHE A 1 85 ? -0.558 5.346 -10.154 1.00 95.25 85 PHE A C 1
ATOM 736 O O . PHE A 1 85 ? -1.173 5.038 -9.137 1.00 95.25 85 PHE A O 1
ATOM 743 N N . ARG A 1 86 ? -0.426 6.620 -10.549 1.00 96.44 86 ARG A N 1
ATOM 744 C CA . ARG A 1 86 ? -0.987 7.749 -9.785 1.00 96.44 86 ARG A CA 1
ATOM 745 C C . ARG A 1 86 ? -2.505 7.648 -9.609 1.00 96.44 86 ARG A C 1
ATOM 747 O O . ARG A 1 86 ? -3.029 7.974 -8.544 1.00 96.44 86 ARG A O 1
ATOM 754 N N . GLU A 1 87 ? -3.228 7.187 -10.629 1.00 96.56 87 GLU A N 1
ATOM 755 C CA . GLU A 1 87 ? -4.672 6.956 -10.522 1.00 96.56 87 GLU A CA 1
ATOM 756 C C . GLU A 1 87 ? -5.006 5.817 -9.545 1.00 96.56 87 GLU A C 1
ATOM 758 O O . GLU A 1 87 ? -5.941 5.943 -8.748 1.00 96.56 87 GLU A O 1
ATOM 763 N N . ILE A 1 88 ? -4.245 4.718 -9.586 1.00 94.00 88 ILE A N 1
ATOM 764 C CA . ILE A 1 88 ? -4.397 3.591 -8.657 1.00 94.00 88 ILE A CA 1
ATOM 765 C C . ILE A 1 88 ? -4.162 4.050 -7.217 1.00 94.00 88 ILE A C 1
ATOM 767 O O . ILE A 1 88 ? -4.998 3.748 -6.365 1.00 94.00 88 ILE A O 1
ATOM 771 N N . ASP A 1 89 ? -3.101 4.814 -6.957 1.00 94.94 89 ASP A N 1
ATOM 772 C CA . ASP A 1 89 ? -2.791 5.333 -5.621 1.00 94.94 89 ASP A CA 1
ATOM 773 C C . ASP A 1 89 ? -3.943 6.193 -5.083 1.00 94.94 89 ASP A C 1
ATOM 775 O O . ASP A 1 89 ? -4.437 5.957 -3.979 1.00 94.94 89 ASP A O 1
ATOM 779 N N . ARG A 1 90 ? -4.479 7.108 -5.905 1.00 95.75 90 ARG A N 1
ATOM 780 C CA . ARG A 1 90 ? -5.647 7.924 -5.528 1.00 95.75 90 ARG A CA 1
ATOM 781 C C . ARG A 1 90 ? -6.864 7.062 -5.186 1.00 95.75 90 ARG A C 1
ATOM 783 O O . ARG A 1 90 ? -7.540 7.308 -4.188 1.00 95.75 90 ARG A O 1
ATOM 790 N N . ARG A 1 91 ? -7.160 6.048 -6.006 1.00 94.31 91 ARG A N 1
ATOM 791 C CA . ARG A 1 91 ? -8.284 5.128 -5.765 1.00 94.31 91 ARG A CA 1
ATOM 792 C C . ARG A 1 91 ? -8.079 4.298 -4.501 1.00 94.31 91 ARG A C 1
ATOM 794 O O . ARG A 1 91 ? -9.054 4.000 -3.815 1.00 94.31 91 ARG A O 1
ATOM 801 N N . PHE A 1 92 ? -6.841 3.918 -4.198 1.00 93.44 92 PHE A N 1
ATOM 802 C CA . PHE A 1 92 ? -6.507 3.174 -2.991 1.00 93.44 92 PHE A CA 1
ATOM 803 C C . PHE A 1 92 ? -6.688 4.034 -1.734 1.00 93.44 92 PHE A C 1
ATOM 805 O O . PHE A 1 92 ? -7.290 3.572 -0.765 1.00 93.44 92 PHE A O 1
ATOM 812 N N . ASP A 1 93 ? -6.274 5.301 -1.774 1.00 94.62 93 ASP A N 1
ATOM 813 C CA . ASP A 1 93 ? -6.507 6.258 -0.687 1.00 94.62 93 ASP A CA 1
ATOM 814 C C . ASP A 1 93 ? -8.001 6.521 -0.450 1.00 94.62 93 ASP A C 1
ATOM 816 O O . ASP A 1 93 ? -8.461 6.565 0.694 1.00 94.62 93 ASP A O 1
ATOM 820 N N . GLU A 1 94 ? -8.784 6.663 -1.522 1.00 95.50 94 GLU A N 1
ATOM 821 C CA . GLU A 1 94 ? -10.243 6.798 -1.442 1.00 95.50 94 GLU A CA 1
ATOM 822 C C . GLU A 1 94 ? -10.899 5.548 -0.857 1.00 95.50 94 GLU A C 1
ATOM 824 O O . GLU A 1 94 ? -11.752 5.650 0.027 1.00 95.50 94 GLU A O 1
ATOM 829 N N . PHE A 1 95 ? -10.471 4.367 -1.304 1.00 92.25 95 PHE A N 1
ATOM 830 C CA . PHE A 1 95 ? -10.951 3.099 -0.773 1.00 92.25 95 PHE A CA 1
ATOM 831 C C . PHE A 1 95 ? -10.627 2.953 0.716 1.00 92.25 95 PHE A C 1
ATOM 833 O O . PHE A 1 95 ? -11.507 2.589 1.492 1.00 92.25 95 PHE A O 1
ATOM 840 N N . LYS A 1 96 ? -9.403 3.292 1.135 1.00 92.12 96 LYS A N 1
ATOM 841 C CA . LYS A 1 96 ? -8.995 3.259 2.542 1.00 92.12 96 LYS A CA 1
ATOM 842 C C . LYS A 1 96 ? -9.885 4.159 3.398 1.00 92.12 96 LYS A C 1
ATOM 844 O O . LYS A 1 96 ? -10.442 3.688 4.382 1.00 92.12 96 LYS A O 1
ATOM 849 N N . LYS A 1 97 ? -10.098 5.412 2.976 1.00 93.75 97 LYS A N 1
ATOM 850 C CA . LYS A 1 97 ? -11.004 6.344 3.670 1.00 93.75 97 LYS A CA 1
ATOM 851 C C . LYS A 1 97 ? -12.425 5.795 3.760 1.00 93.75 97 LYS A C 1
ATOM 853 O O . LYS A 1 97 ? -13.025 5.831 4.827 1.00 93.75 97 LYS A O 1
ATOM 858 N N . TYR A 1 98 ? -12.952 5.264 2.658 1.00 93.50 98 TYR A N 1
ATOM 859 C CA . TYR A 1 98 ? -14.285 4.667 2.630 1.00 93.50 98 TYR A CA 1
ATOM 860 C C . TYR A 1 98 ? -14.412 3.499 3.616 1.00 93.50 98 TYR A C 1
ATOM 862 O O . TYR A 1 98 ? -15.389 3.422 4.361 1.00 93.50 98 TYR A O 1
ATOM 870 N N . VAL A 1 99 ? -13.425 2.601 3.633 1.00 89.12 99 VAL A N 1
ATOM 871 C CA . VAL A 1 99 ? -13.383 1.446 4.534 1.00 89.12 99 VAL A CA 1
ATOM 872 C C . VAL A 1 99 ? -13.296 1.894 5.990 1.00 89.12 99 VAL A C 1
ATOM 874 O O . VAL A 1 99 ? -14.080 1.406 6.801 1.00 89.12 99 VAL A O 1
ATOM 877 N N . ASP A 1 100 ? -12.422 2.848 6.312 1.00 90.06 100 ASP A N 1
ATOM 878 C CA . ASP A 1 100 ? -12.283 3.388 7.668 1.00 90.06 100 ASP A CA 1
ATOM 879 C C . ASP A 1 100 ? -13.608 3.995 8.157 1.00 90.06 100 ASP A C 1
ATOM 881 O O . ASP A 1 100 ? -14.090 3.637 9.233 1.00 90.06 100 ASP A O 1
ATOM 885 N N . THR A 1 101 ? -14.273 4.810 7.327 1.00 92.12 101 THR A N 1
ATOM 886 C CA . THR A 1 101 ? -15.603 5.356 7.642 1.00 92.12 101 THR A CA 1
ATOM 887 C C . THR A 1 101 ? -16.643 4.253 7.839 1.00 92.12 101 THR A C 1
ATOM 889 O O . THR A 1 101 ? -17.432 4.310 8.777 1.00 92.12 101 THR A O 1
ATOM 892 N N . LYS A 1 102 ? -16.657 3.214 6.995 1.00 88.81 102 LYS A N 1
ATOM 893 C CA . LYS A 1 102 ? -17.623 2.111 7.133 1.00 88.81 102 LYS A CA 1
ATOM 894 C C . LYS A 1 102 ? -17.381 1.266 8.378 1.00 88.81 102 LYS A C 1
ATOM 896 O O . LYS A 1 102 ? -18.347 0.806 8.986 1.00 88.81 102 LYS A O 1
ATOM 901 N N . PHE A 1 103 ? -16.126 1.066 8.772 1.00 86.62 103 PHE A N 1
ATOM 902 C CA . PHE A 1 103 ? -15.797 0.400 10.029 1.00 86.62 103 PHE A CA 1
ATOM 903 C C . PHE A 1 103 ? -16.207 1.236 11.240 1.00 86.62 103 PHE A C 1
ATOM 905 O O . PHE A 1 103 ? -16.719 0.671 12.205 1.00 86.62 103 PHE A O 1
ATOM 912 N N . GLU A 1 104 ? -16.030 2.555 11.189 1.00 84.75 104 GLU A N 1
ATOM 913 C CA . GLU A 1 104 ? -16.484 3.463 12.242 1.00 84.75 104 GLU A CA 1
ATOM 914 C C . GLU A 1 104 ? -18.017 3.481 12.358 1.00 84.75 104 GLU A C 1
ATOM 916 O O . GLU A 1 104 ? -18.546 3.277 13.452 1.00 84.75 104 GLU A O 1
ATOM 921 N N . ASP A 1 105 ? -18.732 3.594 11.232 1.00 88.88 105 ASP A N 1
ATOM 922 C CA . ASP A 1 105 ? -20.196 3.471 11.161 1.00 88.88 105 ASP A CA 1
ATOM 923 C C . ASP A 1 105 ? -20.672 2.157 11.806 1.00 88.88 105 ASP A C 1
ATOM 925 O O . ASP A 1 105 ? -21.592 2.144 12.629 1.00 88.88 105 ASP A O 1
ATOM 929 N N . LEU A 1 106 ? -20.039 1.036 11.439 1.00 83.25 106 LEU A N 1
ATOM 930 C CA . LEU A 1 106 ? -20.391 -0.290 11.942 1.00 83.25 106 LEU A CA 1
ATOM 931 C C . LEU A 1 106 ? -20.111 -0.422 13.440 1.00 83.25 106 LEU A C 1
ATOM 933 O O . LEU A 1 106 ? -20.942 -0.971 14.164 1.00 83.25 106 LEU A O 1
ATOM 937 N N . ARG A 1 107 ? -18.963 0.076 13.909 1.00 81.12 107 ARG A N 1
ATOM 938 C CA . ARG A 1 107 ? -18.600 0.064 15.328 1.00 81.12 107 ARG A CA 1
ATOM 939 C C . ARG A 1 107 ? -19.627 0.836 16.150 1.00 81.12 107 ARG A C 1
ATOM 941 O O . ARG A 1 107 ? -20.191 0.273 17.081 1.00 81.12 107 ARG A O 1
ATOM 948 N N . ASN A 1 108 ? -19.951 2.057 15.730 1.00 78.81 108 ASN A N 1
ATOM 949 C CA . ASN A 1 108 ? -20.953 2.894 16.389 1.00 78.81 108 ASN A CA 1
ATOM 950 C C . ASN A 1 108 ? -22.339 2.231 16.392 1.00 78.81 108 ASN A C 1
ATOM 952 O O . ASN A 1 108 ? -23.032 2.228 17.409 1.00 78.81 108 ASN A O 1
ATOM 956 N N . TYR A 1 109 ? -22.742 1.625 15.270 1.00 80.75 109 TYR A N 1
ATOM 957 C CA . TYR A 1 109 ? -24.002 0.889 15.184 1.00 80.75 109 TYR A CA 1
ATOM 958 C C . TYR A 1 109 ? -24.054 -0.296 16.159 1.00 80.75 109 TYR A C 1
ATOM 960 O O . TYR A 1 109 ? -25.067 -0.490 16.838 1.00 80.75 109 TYR A O 1
ATOM 968 N N . ILE A 1 110 ? -22.982 -1.093 16.225 1.00 76.38 110 ILE A N 1
ATOM 969 C CA . ILE A 1 110 ? -22.888 -2.243 17.130 1.00 76.38 110 ILE A CA 1
ATOM 970 C C . ILE A 1 110 ? -22.915 -1.775 18.583 1.00 76.38 110 ILE A C 1
ATOM 972 O O . ILE A 1 110 ? -23.700 -2.324 19.351 1.00 76.38 110 ILE A O 1
ATOM 976 N N . ASP A 1 111 ? -22.136 -0.755 18.945 1.00 78.06 111 ASP A N 1
ATOM 977 C CA . ASP A 1 111 ? -22.053 -0.247 20.317 1.00 78.06 111 ASP A CA 1
ATOM 978 C C . ASP A 1 111 ? -23.432 0.223 20.815 1.00 78.06 111 ASP A C 1
ATOM 980 O O . ASP A 1 111 ? -23.923 -0.259 21.838 1.00 78.06 111 ASP A O 1
ATOM 984 N N . VAL A 1 112 ? -24.136 1.051 20.030 1.00 75.12 112 VAL A N 1
ATOM 985 C CA . VAL A 1 112 ? -25.493 1.527 20.371 1.00 75.12 112 VAL A CA 1
ATOM 986 C C . VAL A 1 112 ? -26.499 0.374 20.445 1.00 75.12 112 VAL A C 1
ATOM 988 O O . VAL A 1 112 ? -27.356 0.327 21.337 1.00 75.12 112 VAL A O 1
ATOM 991 N N . ARG A 1 113 ? -26.436 -0.578 19.505 1.00 77.62 113 ARG A N 1
ATOM 992 C CA . ARG A 1 113 ? -27.351 -1.728 19.486 1.00 77.62 113 ARG A CA 1
ATOM 993 C C . ARG A 1 113 ? -27.119 -2.652 20.683 1.00 77.62 113 ARG A C 1
ATOM 995 O O . ARG A 1 113 ? -28.098 -3.110 21.276 1.00 77.62 113 ARG A O 1
ATOM 1002 N N . MET A 1 114 ? -25.862 -2.915 21.032 1.00 75.44 114 MET A N 1
ATOM 1003 C CA . MET A 1 114 ? -25.470 -3.739 22.176 1.00 75.44 114 MET A CA 1
ATOM 1004 C C . MET A 1 114 ? -25.889 -3.087 23.489 1.00 75.44 114 MET A C 1
ATOM 1006 O O . MET A 1 114 ? -26.529 -3.749 24.302 1.00 75.44 114 MET A O 1
ATOM 1010 N N . GLU A 1 115 ? -25.641 -1.787 23.663 1.00 73.62 115 GLU A N 1
ATOM 1011 C CA . GLU A 1 115 ? -26.074 -1.038 24.847 1.00 73.62 115 GLU A CA 1
ATOM 1012 C C . GLU A 1 115 ? -27.596 -1.136 25.043 1.00 73.62 115 GLU A C 1
ATOM 1014 O O . GLU A 1 115 ? -28.087 -1.458 26.130 1.00 73.62 115 GLU A O 1
ATOM 1019 N N . LYS A 1 116 ? -28.370 -0.931 23.968 1.00 71.75 116 LYS A N 1
ATOM 1020 C CA . LYS A 1 116 ? -29.834 -1.049 24.009 1.00 71.75 116 LYS A CA 1
ATOM 1021 C C . LYS A 1 116 ? -30.289 -2.465 24.366 1.00 71.75 116 LYS A C 1
ATOM 1023 O O . LYS A 1 116 ? -31.234 -2.628 25.144 1.00 71.75 116 LYS A O 1
ATOM 1028 N N . MET A 1 117 ? -29.642 -3.484 23.803 1.00 72.12 117 MET A N 1
ATOM 1029 C CA . MET A 1 117 ? -29.942 -4.885 24.095 1.00 72.12 117 MET A CA 1
ATOM 1030 C C . MET A 1 117 ? -29.648 -5.221 25.563 1.00 72.12 117 MET A C 1
ATOM 1032 O O . MET A 1 117 ? -30.528 -5.748 26.242 1.00 72.12 117 MET A O 1
ATOM 1036 N N . LEU A 1 118 ? -28.470 -4.847 26.074 1.00 74.75 118 LEU A N 1
ATOM 1037 C CA . LEU A 1 118 ? -28.063 -5.075 27.464 1.00 74.75 118 LEU A CA 1
ATOM 1038 C C . LEU A 1 118 ? -29.011 -4.386 28.448 1.00 74.75 118 LEU A C 1
ATOM 1040 O O . LEU A 1 118 ? -29.503 -5.032 29.368 1.00 74.75 118 LEU A O 1
ATOM 1044 N N . LYS A 1 119 ? -29.367 -3.117 28.209 1.00 74.25 119 LYS A N 1
ATOM 1045 C CA . LYS A 1 119 ? -30.361 -2.396 29.025 1.00 74.25 119 LYS A CA 1
ATOM 1046 C C . LYS A 1 119 ? -31.731 -3.072 29.025 1.00 74.25 119 LYS A C 1
ATOM 1048 O O . LYS A 1 119 ? -32.409 -3.084 30.050 1.00 74.25 119 LYS A O 1
ATOM 1053 N N . THR A 1 120 ? -32.151 -3.634 27.892 1.00 69.25 120 THR A N 1
ATOM 1054 C CA . THR A 1 120 ? -33.439 -4.339 27.787 1.00 69.25 120 THR A CA 1
ATOM 1055 C C . THR A 1 120 ? -33.422 -5.635 28.595 1.00 69.25 120 THR A C 1
ATOM 1057 O O . THR A 1 120 ? -34.348 -5.881 29.367 1.00 69.25 120 THR A O 1
ATOM 1060 N N . ILE A 1 121 ? -32.355 -6.428 28.464 1.00 73.69 121 ILE A N 1
ATOM 1061 C CA . ILE A 1 121 ? -32.180 -7.679 29.211 1.00 73.69 121 ILE A CA 1
ATOM 1062 C C . ILE A 1 121 ? -32.077 -7.391 30.706 1.00 73.69 121 ILE A C 1
ATOM 1064 O O . ILE A 1 121 ? -32.804 -7.998 31.484 1.00 73.69 121 ILE A O 1
ATOM 1068 N N . ALA A 1 122 ? -31.243 -6.431 31.111 1.00 74.50 122 ALA A N 1
ATOM 1069 C CA . ALA A 1 122 ? -31.080 -6.059 32.511 1.00 74.50 122 ALA A CA 1
ATOM 1070 C C . ALA A 1 122 ? -32.418 -5.664 33.145 1.00 74.50 122 ALA A C 1
ATOM 1072 O O . ALA A 1 122 ? -32.765 -6.200 34.190 1.00 74.50 122 ALA A O 1
ATOM 1073 N N . ARG A 1 123 ? -33.228 -4.825 32.480 1.00 72.19 123 ARG A N 1
ATOM 1074 C CA . ARG A 1 123 ? -34.573 -4.463 32.966 1.00 72.19 123 ARG A CA 1
ATOM 1075 C C . ARG A 1 123 ? -35.505 -5.666 33.094 1.00 72.19 123 ARG A C 1
ATOM 1077 O O . ARG A 1 123 ? -36.203 -5.777 34.098 1.00 72.19 123 ARG A O 1
ATOM 1084 N N . ALA A 1 124 ? -35.527 -6.555 32.099 1.00 71.88 124 ALA A N 1
ATOM 1085 C CA . ALA A 1 124 ? -36.352 -7.762 32.144 1.00 71.88 124 ALA A CA 1
ATOM 1086 C C . ALA A 1 124 ? -35.936 -8.685 33.303 1.00 71.88 124 ALA A C 1
ATOM 1088 O O . ALA A 1 124 ? -36.787 -9.193 34.037 1.00 71.88 124 ALA A O 1
ATOM 1089 N N . THR A 1 125 ? -34.628 -8.842 33.511 1.00 75.25 125 THR A N 1
ATOM 1090 C CA . THR A 1 125 ? -34.054 -9.605 34.620 1.00 75.25 125 THR A CA 1
ATOM 1091 C C . THR A 1 125 ? -34.387 -8.963 35.963 1.00 75.25 125 THR A C 1
ATOM 1093 O O . THR A 1 125 ? -34.849 -9.679 36.850 1.00 75.25 125 THR A O 1
ATOM 1096 N N . THR A 1 126 ? -34.234 -7.640 36.113 1.00 78.19 126 THR A N 1
ATOM 1097 C CA . THR A 1 126 ? -34.619 -6.905 37.329 1.00 78.19 126 THR A CA 1
ATOM 1098 C C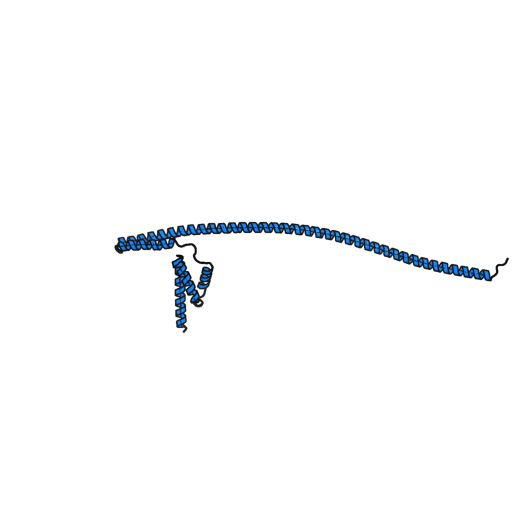 . THR A 1 126 ? -36.076 -7.178 37.651 1.00 78.19 126 THR A C 1
ATOM 1100 O O . THR A 1 126 ? -36.371 -7.665 38.734 1.00 78.19 126 THR A O 1
ATOM 1103 N N . HIS A 1 127 ? -36.977 -6.974 36.687 1.00 74.75 127 HIS A N 1
ATOM 1104 C CA . HIS A 1 127 ? -38.407 -7.160 36.908 1.00 74.75 127 HIS A CA 1
ATOM 1105 C C . HIS A 1 127 ? -38.758 -8.599 37.311 1.00 74.75 127 HIS A C 1
ATOM 1107 O O . HIS A 1 127 ? -39.525 -8.816 38.243 1.00 74.75 127 HIS A O 1
ATOM 1113 N N . THR A 1 128 ? -38.144 -9.595 36.665 1.00 77.69 128 THR A N 1
ATOM 1114 C CA . THR A 1 128 ? -38.366 -11.011 37.001 1.00 77.69 128 THR A CA 1
ATOM 1115 C C . THR A 1 128 ? -37.934 -11.326 38.437 1.00 77.69 128 THR A C 1
ATOM 1117 O O . THR A 1 128 ? -38.650 -12.015 39.161 1.00 77.69 128 THR A O 1
ATOM 1120 N N . HIS A 1 129 ? -36.787 -10.799 38.877 1.00 84.31 129 HIS A N 1
ATOM 1121 C CA . HIS A 1 129 ? -36.308 -10.987 40.249 1.00 84.31 129 HIS A CA 1
ATOM 1122 C C . HIS A 1 129 ? -37.157 -10.218 41.269 1.00 84.31 129 HIS A C 1
ATOM 1124 O O . HIS A 1 129 ? -37.432 -10.752 42.341 1.00 84.31 129 HIS A O 1
ATOM 1130 N N . GLU A 1 130 ? -37.617 -9.007 40.938 1.00 84.50 130 GLU A N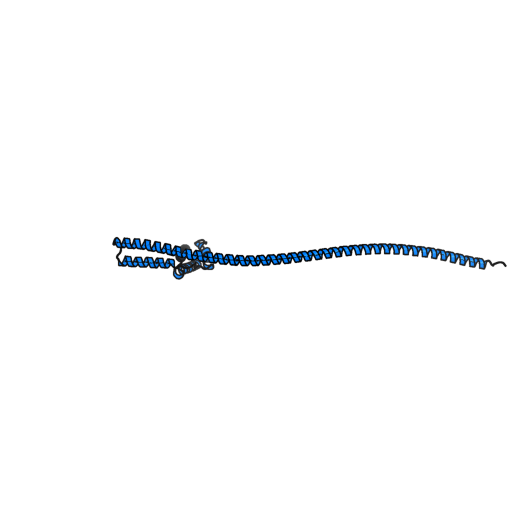 1
ATOM 1131 C CA . GLU A 1 130 ? -38.534 -8.238 41.788 1.00 84.50 130 GLU A CA 1
ATOM 1132 C C . GLU A 1 130 ? -39.839 -9.011 42.035 1.00 84.50 130 GLU A C 1
ATOM 1134 O O . GLU A 1 130 ? -40.261 -9.116 43.183 1.00 84.50 130 GLU A O 1
ATOM 1139 N N . VAL A 1 131 ? -40.417 -9.648 41.007 1.00 89.88 131 VAL A N 1
ATOM 1140 C CA . VAL A 1 131 ? -41.625 -10.486 41.148 1.00 89.88 131 VAL A CA 1
ATOM 1141 C C . VAL A 1 131 ? -41.402 -11.650 42.119 1.00 89.88 131 VAL A C 1
ATOM 1143 O O . VAL A 1 131 ? -42.264 -11.933 42.951 1.00 89.88 131 VAL A O 1
ATOM 1146 N N . VAL A 1 132 ? -40.249 -12.326 42.049 1.00 91.75 132 VAL A N 1
ATOM 1147 C CA . VAL A 1 132 ? -39.917 -13.419 42.981 1.00 91.75 132 VAL A CA 1
ATOM 1148 C C . VAL A 1 132 ? -39.778 -12.890 44.409 1.00 91.75 132 VAL A C 1
ATOM 1150 O O . VAL A 1 132 ? -40.333 -13.483 45.333 1.00 91.75 132 VAL A O 1
ATOM 1153 N N . ILE A 1 133 ? -39.080 -11.767 44.594 1.00 90.56 133 ILE A N 1
ATOM 1154 C CA . ILE A 1 133 ? -38.899 -11.131 45.907 1.00 90.56 133 ILE A CA 1
ATOM 1155 C C . ILE A 1 133 ? -40.257 -10.723 46.502 1.00 90.56 133 ILE A C 1
ATOM 1157 O O . ILE A 1 133 ? -40.524 -10.998 47.672 1.00 90.56 133 ILE A O 1
ATOM 1161 N N . GLU A 1 134 ? -41.144 -10.131 45.700 1.00 88.50 134 GLU A N 1
ATOM 1162 C CA . GLU A 1 134 ? -42.495 -9.745 46.124 1.00 88.50 134 GLU A CA 1
ATOM 1163 C C . GLU A 1 134 ? -43.357 -10.955 46.481 1.00 88.50 134 GLU A C 1
ATOM 1165 O O . GLU A 1 134 ? -44.030 -10.953 47.511 1.00 88.50 134 GLU A O 1
ATOM 1170 N N . TYR A 1 135 ? -43.294 -12.023 45.684 1.00 91.69 135 TYR A N 1
ATOM 1171 C CA . TYR A 1 135 ? -43.998 -13.267 45.979 1.00 91.69 135 TYR A CA 1
ATOM 1172 C C . TYR A 1 135 ? -43.545 -13.891 47.309 1.00 91.69 135 TYR A C 1
ATOM 1174 O O . TYR A 1 135 ? -44.381 -14.343 48.095 1.00 91.69 135 TYR A O 1
ATOM 1182 N N . LEU A 1 136 ? -42.237 -13.893 47.592 1.00 90.62 136 LEU A N 1
ATOM 1183 C CA . LEU A 1 136 ? -41.694 -14.389 48.862 1.00 90.62 136 LEU A CA 1
ATOM 1184 C C . LEU A 1 136 ? -42.156 -13.539 50.055 1.00 90.62 136 LEU A C 1
ATOM 1186 O O . LEU A 1 136 ? -42.529 -14.101 51.087 1.00 90.62 136 LEU A O 1
ATOM 1190 N N . GLY A 1 137 ? -42.207 -12.213 49.891 1.00 92.25 137 GLY A N 1
ATOM 1191 C CA . GLY A 1 137 ? -42.791 -11.299 50.876 1.00 92.25 137 GLY A CA 1
ATOM 1192 C C . GLY A 1 137 ? -44.270 -11.590 51.143 1.00 92.25 137 GLY A C 1
ATOM 1193 O O . GLY A 1 137 ? -44.675 -11.751 52.291 1.00 92.25 137 GLY A O 1
ATOM 1194 N N . LEU A 1 138 ? -45.073 -11.773 50.088 1.00 93.25 138 LEU A N 1
ATOM 1195 C CA . LEU A 1 138 ? -46.497 -12.124 50.198 1.00 93.25 138 LEU A CA 1
ATOM 1196 C C . LEU A 1 138 ? -46.737 -13.469 50.899 1.00 93.25 138 LEU A C 1
ATOM 1198 O O . LEU A 1 138 ? -47.759 -13.649 51.560 1.00 93.25 138 LEU A O 1
ATOM 1202 N N . LYS A 1 139 ? -45.814 -14.429 50.760 1.00 94.69 139 LYS A N 1
ATOM 1203 C CA . LYS A 1 139 ? -45.868 -15.718 51.469 1.00 94.69 139 LYS A CA 1
ATOM 1204 C C . LYS A 1 139 ? -45.410 -15.640 52.927 1.00 94.69 139 LYS A C 1
ATOM 1206 O O . LYS A 1 139 ? -45.502 -16.649 53.620 1.00 94.69 139 LYS A O 1
ATOM 1211 N N . GLY A 1 140 ? -44.945 -14.478 53.388 1.00 90.62 140 GLY A N 1
ATOM 1212 C CA . GLY A 1 140 ? -44.424 -14.282 54.739 1.00 90.62 140 GLY A CA 1
ATOM 1213 C C . GLY A 1 140 ? -43.063 -14.939 54.973 1.00 90.62 140 GLY A C 1
ATOM 1214 O O . GLY A 1 140 ? -42.687 -15.154 56.120 1.00 90.62 140 GLY A O 1
ATOM 1215 N N . LEU A 1 141 ? -42.337 -15.288 53.904 1.00 94.38 141 LEU A N 1
ATOM 1216 C CA . LEU A 1 141 ? -40.981 -15.845 53.994 1.00 94.38 141 LEU A CA 1
ATOM 1217 C C . LEU A 1 141 ? -39.910 -14.755 54.149 1.00 94.38 141 LEU A C 1
ATOM 1219 O O . LEU A 1 141 ? -38.778 -15.075 54.497 1.00 94.38 141 LEU A O 1
ATOM 1223 N N . LEU A 1 142 ? -40.266 -13.498 53.872 1.00 94.12 142 LEU A N 1
ATOM 1224 C CA . LEU A 1 142 ? -39.428 -12.313 54.042 1.00 94.12 142 LEU A CA 1
ATOM 1225 C C . LEU A 1 142 ? -40.224 -11.217 54.753 1.00 94.12 142 LEU A C 1
ATOM 1227 O O . LEU A 1 142 ? -41.413 -11.032 54.482 1.00 94.12 142 LEU A O 1
ATOM 1231 N N . GLU A 1 143 ? -39.560 -10.453 55.614 1.00 92.81 143 GLU A N 1
ATOM 1232 C CA . GLU A 1 143 ? -40.110 -9.230 56.196 1.00 92.81 143 GLU A CA 1
ATOM 1233 C C . GLU A 1 143 ? -40.115 -8.075 55.171 1.00 92.81 143 GLU A C 1
ATOM 1235 O O . GLU A 1 143 ? -39.269 -8.000 54.280 1.00 92.81 143 GLU A O 1
ATOM 1240 N N . GLU A 1 144 ? -41.017 -7.099 55.328 1.00 91.31 144 GLU A N 1
ATOM 1241 C CA . GLU A 1 144 ? -41.132 -5.899 54.463 1.00 91.31 144 GLU A CA 1
ATOM 1242 C C . GLU A 1 144 ? -39.793 -5.155 54.265 1.00 91.31 144 GLU A C 1
ATOM 1244 O O . GLU A 1 144 ? -39.435 -4.733 53.159 1.00 91.31 144 GLU A O 1
ATOM 1249 N N . LYS A 1 145 ? -38.993 -5.058 55.336 1.00 92.94 145 LYS A N 1
ATOM 1250 C CA . LYS A 1 145 ? -37.659 -4.441 55.298 1.00 92.94 145 LYS A CA 1
ATOM 1251 C C . LYS A 1 145 ? -36.671 -5.229 54.424 1.00 92.94 145 LYS A C 1
ATOM 1253 O O . LYS A 1 145 ? -35.831 -4.628 53.758 1.00 92.94 145 LYS A O 1
ATOM 1258 N N . GLU A 1 146 ? -36.785 -6.558 54.401 1.00 91.75 146 GLU A N 1
ATOM 1259 C CA . GLU A 1 146 ? -35.930 -7.459 53.619 1.00 91.75 146 GLU A CA 1
ATOM 1260 C C . GLU A 1 146 ? -36.324 -7.437 52.141 1.00 91.75 146 GLU A C 1
ATOM 1262 O O . GLU A 1 146 ? -35.455 -7.332 51.278 1.00 91.75 146 GLU A O 1
ATOM 1267 N N . VAL A 1 147 ? -37.630 -7.434 51.849 1.00 91.69 147 VAL A N 1
ATOM 1268 C CA . VAL A 1 147 ? -38.181 -7.237 50.496 1.00 91.69 147 VAL A CA 1
ATOM 1269 C C . VAL A 1 147 ? -37.668 -5.926 49.901 1.00 91.69 147 VAL A C 1
ATOM 1271 O O . VAL A 1 147 ? -37.141 -5.904 48.787 1.00 91.69 147 VAL A O 1
ATOM 1274 N N . THR A 1 148 ? -37.764 -4.834 50.663 1.00 90.00 148 THR A N 1
ATOM 1275 C CA . THR A 1 148 ? -37.309 -3.509 50.226 1.00 90.00 148 THR A CA 1
ATOM 1276 C C . THR A 1 148 ? -35.798 -3.474 49.986 1.00 90.00 148 THR A C 1
ATOM 1278 O O . THR A 1 148 ? -35.356 -2.972 48.950 1.00 90.00 148 THR A O 1
ATOM 1281 N N . TYR A 1 149 ? -35.004 -4.056 50.892 1.00 91.00 149 TYR A N 1
ATOM 1282 C CA . TYR A 1 149 ? -33.550 -4.155 50.739 1.00 91.00 149 TYR A CA 1
ATOM 1283 C C . TYR A 1 149 ? -33.143 -4.958 49.495 1.00 91.00 149 TYR A C 1
ATOM 1285 O O . TYR A 1 149 ? -32.330 -4.492 48.695 1.00 91.00 149 TYR A O 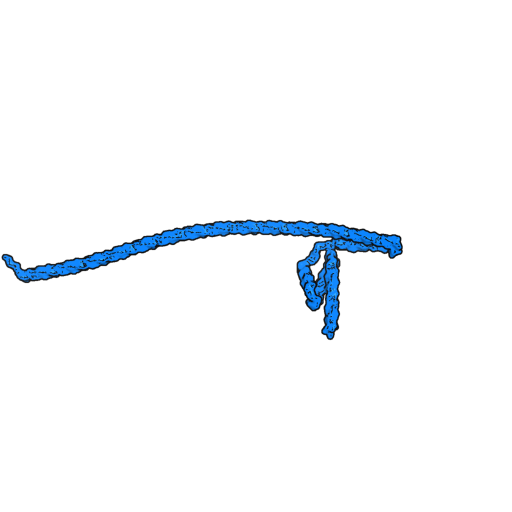1
ATOM 1293 N N . LEU A 1 150 ? -33.714 -6.153 49.303 1.00 89.12 150 LEU A N 1
ATOM 1294 C CA . LEU A 1 150 ? -33.364 -7.032 48.185 1.00 89.12 150 LEU A CA 1
ATOM 1295 C C . LEU A 1 150 ? -33.773 -6.431 46.838 1.00 89.12 150 LEU A C 1
ATOM 1297 O O . LEU A 1 150 ? -32.996 -6.505 45.887 1.00 89.12 150 LEU A O 1
ATOM 1301 N N . ARG A 1 151 ? -34.939 -5.774 46.763 1.00 88.19 151 ARG A N 1
ATOM 1302 C CA . ARG A 1 151 ? -35.381 -5.045 45.564 1.00 88.19 151 ARG A CA 1
ATOM 1303 C C . ARG A 1 151 ? -34.367 -3.968 45.169 1.00 88.19 151 ARG A C 1
ATOM 1305 O O . ARG A 1 151 ? -33.951 -3.903 44.013 1.00 88.19 151 ARG A O 1
ATOM 1312 N N . HIS A 1 152 ? -33.935 -3.158 46.138 1.00 86.31 152 HIS A N 1
ATOM 1313 C CA . HIS A 1 152 ? -32.917 -2.130 45.917 1.00 86.31 152 HIS A CA 1
ATOM 1314 C C . HIS A 1 152 ? -31.595 -2.742 45.446 1.00 86.31 152 HIS A C 1
ATOM 1316 O O . HIS A 1 152 ? -31.029 -2.312 44.444 1.00 86.31 152 HIS A O 1
ATOM 1322 N N . ARG A 1 153 ? -31.137 -3.803 46.119 1.00 83.38 153 ARG A N 1
ATOM 1323 C CA . ARG A 1 153 ? -29.868 -4.459 45.802 1.00 83.38 153 ARG A CA 1
ATOM 1324 C C . ARG A 1 153 ? -29.854 -5.078 44.402 1.00 83.38 153 ARG A C 1
ATOM 1326 O O . ARG A 1 153 ? -28.858 -4.940 43.698 1.00 83.38 153 ARG A O 1
ATOM 1333 N N . VAL A 1 154 ? -30.927 -5.757 43.991 1.00 80.69 154 VAL A N 1
ATOM 1334 C CA . VAL A 1 154 ? -31.046 -6.339 42.641 1.00 80.69 154 VAL A CA 1
ATOM 1335 C C . VAL A 1 154 ? -30.978 -5.249 41.577 1.00 80.69 154 VAL A C 1
ATOM 1337 O O . VAL A 1 154 ? -30.300 -5.424 40.566 1.00 80.69 154 VAL A O 1
ATOM 1340 N N . ARG A 1 155 ? -31.635 -4.110 41.821 1.00 79.06 155 ARG A N 1
ATOM 1341 C CA . ARG A 1 155 ? -31.607 -2.963 40.914 1.00 79.06 155 ARG A CA 1
ATOM 1342 C C . ARG A 1 155 ? -30.205 -2.373 40.783 1.00 79.06 155 ARG A C 1
ATOM 1344 O O . ARG A 1 155 ? -29.737 -2.244 39.661 1.00 79.06 155 ARG A O 1
ATOM 1351 N N . GLU A 1 156 ? -29.516 -2.108 41.892 1.00 75.25 156 GLU A N 1
ATOM 1352 C CA . GLU A 1 156 ? -28.141 -1.584 41.872 1.00 75.25 156 GLU A CA 1
ATOM 1353 C C . GLU A 1 156 ? -27.168 -2.515 41.140 1.00 75.25 156 GLU A C 1
ATOM 1355 O O . GLU A 1 156 ? -26.375 -2.073 40.311 1.00 75.25 156 GLU A O 1
ATOM 1360 N N . VAL A 1 157 ? -27.237 -3.818 41.431 1.00 70.94 157 VAL A N 1
ATOM 1361 C CA . VAL A 1 157 ? -26.365 -4.820 40.810 1.00 70.94 157 VAL A CA 1
ATOM 1362 C C . VAL A 1 157 ? -26.611 -4.886 39.301 1.00 70.94 157 VAL A C 1
ATOM 1364 O O . VAL A 1 157 ? -25.657 -4.886 38.531 1.00 70.94 157 VAL A O 1
ATOM 1367 N N . LEU A 1 158 ? -27.872 -4.891 38.857 1.00 67.69 158 LEU A N 1
ATOM 1368 C CA . LEU A 1 158 ? -28.218 -4.961 37.434 1.00 67.69 158 LEU A CA 1
ATOM 1369 C C . LEU A 1 158 ? -27.986 -3.647 36.680 1.00 67.69 158 LEU A C 1
ATOM 1371 O O . LEU A 1 158 ? -27.607 -3.689 35.511 1.00 67.69 158 LEU A O 1
ATOM 1375 N N . GLU A 1 159 ? -28.133 -2.494 37.332 1.00 67.50 159 GLU A N 1
ATOM 1376 C CA . GLU A 1 159 ? -27.769 -1.193 36.761 1.00 67.50 159 GLU A CA 1
ATOM 1377 C C . GLU A 1 159 ? -26.259 -1.093 36.511 1.00 67.50 159 GLU A C 1
ATOM 1379 O O . GLU A 1 159 ? -25.862 -0.658 35.426 1.00 67.50 159 GLU A O 1
ATOM 1384 N N . ALA A 1 160 ? -25.432 -1.605 37.428 1.00 63.66 160 ALA A N 1
ATOM 1385 C CA . ALA A 1 160 ? -23.979 -1.675 37.266 1.00 63.66 160 ALA A CA 1
ATOM 1386 C C . ALA A 1 160 ? -23.532 -2.503 36.040 1.00 63.66 160 ALA A C 1
ATOM 1388 O O . ALA A 1 160 ? -22.515 -2.191 35.424 1.00 63.66 160 ALA A O 1
ATOM 1389 N N . TYR A 1 161 ? -24.308 -3.513 35.627 1.00 55.88 161 TYR A N 1
ATOM 1390 C CA . TYR A 1 161 ? -24.030 -4.299 34.413 1.00 55.88 161 TYR A CA 1
ATOM 1391 C C . TYR A 1 161 ? -24.408 -3.579 33.104 1.00 55.88 161 TYR A C 1
ATOM 1393 O O . TYR A 1 161 ? -23.960 -3.978 32.032 1.00 55.88 161 TYR A O 1
ATOM 1401 N N . THR A 1 162 ? -25.220 -2.515 33.150 1.00 56.91 162 THR A N 1
ATOM 1402 C CA . THR A 1 162 ? -25.648 -1.766 31.945 1.00 56.91 162 THR A CA 1
ATOM 1403 C C . THR A 1 162 ? -24.749 -0.589 31.576 1.00 56.91 162 THR A C 1
ATOM 1405 O O . THR A 1 162 ? -24.976 0.052 30.548 1.00 56.91 162 THR A O 1
ATOM 1408 N N . THR A 1 163 ? -23.746 -0.299 32.404 1.00 56.16 163 THR A N 1
ATOM 1409 C CA . THR A 1 163 ? -22.802 0.815 32.236 1.00 56.16 163 THR A CA 1
ATOM 1410 C C . THR A 1 163 ? -21.422 0.378 31.737 1.00 56.16 163 THR A C 1
ATOM 1412 O O . THR A 1 163 ? -20.549 1.229 31.582 1.00 56.16 163 THR A O 1
ATOM 1415 N N . ALA A 1 164 ? -21.212 -0.919 31.483 1.00 52.44 164 ALA A N 1
ATOM 1416 C CA . ALA A 1 164 ? -19.932 -1.452 31.025 1.00 52.44 164 ALA A CA 1
ATOM 1417 C C . ALA A 1 164 ? -19.616 -1.006 29.584 1.00 52.44 164 ALA A C 1
ATOM 1419 O O . ALA A 1 164 ? -20.419 -1.150 28.660 1.00 52.44 164 ALA A O 1
ATOM 1420 N N . THR A 1 165 ? -18.440 -0.409 29.437 1.00 51.69 165 THR A N 1
ATOM 1421 C CA . THR A 1 165 ? -17.903 0.290 28.266 1.00 51.69 165 THR A CA 1
ATOM 1422 C C . THR A 1 165 ? -17.350 -0.663 27.189 1.00 51.69 165 THR A C 1
ATOM 1424 O O . THR A 1 165 ? -17.229 -1.867 27.421 1.00 51.69 165 THR A O 1
ATOM 1427 N N . PRO A 1 166 ? -17.015 -0.156 25.979 1.00 56.00 166 PRO A N 1
ATOM 1428 C CA . PRO A 1 166 ? -16.380 -0.938 24.912 1.00 56.00 166 PRO A CA 1
ATOM 1429 C C . PRO A 1 166 ? -15.127 -1.689 25.379 1.00 56.00 166 PRO A C 1
ATOM 1431 O O . PRO A 1 166 ? -14.408 -1.213 26.253 1.00 56.00 166 PRO A O 1
ATOM 1434 N N . ASN A 1 167 ? -14.865 -2.833 24.728 1.00 57.88 167 ASN A N 1
ATOM 1435 C CA . ASN A 1 167 ? -13.818 -3.815 25.044 1.00 57.88 167 ASN A CA 1
ATOM 1436 C C . ASN A 1 167 ? -12.558 -3.194 25.699 1.00 57.88 167 ASN A C 1
ATOM 1438 O O . ASN A 1 167 ? -11.724 -2.635 24.981 1.00 57.88 167 ASN A O 1
ATOM 1442 N N . PRO A 1 168 ? -12.406 -3.318 27.027 1.00 68.06 168 PRO A N 1
ATOM 1443 C CA . PRO A 1 168 ? -11.368 -2.625 27.794 1.00 68.06 168 PRO A CA 1
ATOM 1444 C C . PRO A 1 168 ? -9.983 -3.289 27.726 1.00 68.06 168 PRO A C 1
ATOM 1446 O O . PRO A 1 168 ? -9.027 -2.810 28.333 1.00 68.06 168 PRO A O 1
ATOM 1449 N N . LEU A 1 169 ? -9.858 -4.391 26.980 1.00 75.94 169 LEU A N 1
ATOM 1450 C CA . LEU A 1 169 ? -8.590 -5.068 26.720 1.00 75.94 169 LEU A CA 1
ATOM 1451 C C . LEU A 1 169 ? -7.766 -4.335 25.656 1.00 75.94 169 LEU A C 1
ATOM 1453 O O . LEU A 1 169 ? -8.247 -4.100 24.542 1.00 75.94 169 LEU A O 1
ATOM 1457 N N . THR A 1 170 ? -6.488 -4.077 25.943 1.00 81.75 170 THR A N 1
ATOM 1458 C CA . THR A 1 170 ? -5.537 -3.677 24.895 1.00 81.75 170 THR A CA 1
ATOM 1459 C C . THR A 1 170 ? -5.190 -4.866 23.986 1.00 81.75 170 THR A C 1
ATOM 1461 O O . THR A 1 170 ? -5.423 -6.031 24.328 1.00 81.75 170 THR A O 1
ATOM 1464 N N . LYS A 1 171 ? -4.627 -4.603 22.795 1.00 78.94 171 LYS A N 1
ATOM 1465 C CA . LYS A 1 171 ? -4.218 -5.678 21.868 1.00 78.94 171 LYS A CA 1
ATOM 1466 C C . LYS A 1 171 ? -3.150 -6.582 22.489 1.00 78.94 171 LYS A C 1
ATOM 1468 O O . LYS A 1 171 ? -3.213 -7.797 22.327 1.00 78.94 171 LYS A O 1
ATOM 1473 N N . GLU A 1 172 ? -2.223 -5.996 23.237 1.00 85.88 172 GLU A N 1
ATOM 1474 C CA . GLU A 1 172 ? -1.133 -6.689 23.923 1.00 85.88 172 GLU A CA 1
ATOM 1475 C C . GLU A 1 172 ? -1.669 -7.606 25.028 1.00 85.88 172 GLU A C 1
ATOM 1477 O O . GLU A 1 172 ? -1.197 -8.730 25.197 1.00 85.88 172 GLU A O 1
ATOM 1482 N N . GLU A 1 173 ? -2.680 -7.151 25.769 1.00 87.56 173 GLU A N 1
ATOM 1483 C CA . GLU A 1 173 ? -3.337 -7.945 26.808 1.00 87.56 173 GLU A CA 1
ATOM 1484 C C . GLU A 1 173 ? -4.130 -9.104 26.212 1.00 87.56 173 GLU A C 1
ATOM 1486 O O . GLU A 1 173 ? -4.068 -10.223 26.723 1.00 87.56 173 GLU A O 1
ATOM 1491 N N . LEU A 1 174 ? -4.819 -8.869 25.094 1.00 85.31 174 LEU A N 1
ATOM 1492 C CA . LEU A 1 174 ? -5.537 -9.914 24.374 1.00 85.31 174 LEU A CA 1
ATOM 1493 C C . LEU A 1 174 ? -4.584 -10.987 23.827 1.00 85.31 174 LEU A C 1
ATOM 1495 O O . LEU A 1 174 ? -4.866 -12.178 23.965 1.00 85.31 174 LEU A O 1
ATOM 1499 N N . GLU A 1 175 ? -3.468 -10.593 23.208 1.00 88.00 175 GLU A N 1
ATOM 1500 C CA . GLU A 1 175 ? -2.451 -11.535 22.723 1.00 88.00 175 GLU A CA 1
ATOM 1501 C C . GLU A 1 175 ? -1.810 -12.320 23.866 1.00 88.00 175 GLU A C 1
ATOM 1503 O O . GLU A 1 175 ? -1.643 -13.537 23.759 1.00 88.00 175 GLU A O 1
ATOM 1508 N N . PHE A 1 176 ? -1.509 -11.651 24.981 1.00 94.19 176 PHE A N 1
ATOM 1509 C CA . PHE A 1 176 ? -0.987 -12.294 26.178 1.00 94.19 176 PHE A CA 1
ATOM 1510 C C . PHE A 1 176 ? -1.947 -13.363 26.720 1.00 94.19 176 PHE A C 1
ATOM 1512 O O . PHE A 1 176 ? -1.537 -14.511 26.887 1.00 94.19 176 PHE A O 1
ATOM 1519 N N . LEU A 1 177 ? -3.222 -13.021 26.943 1.00 89.00 177 LEU A N 1
ATOM 1520 C CA . LEU A 1 177 ? -4.217 -13.957 27.478 1.00 89.00 177 LEU A CA 1
ATOM 1521 C C . LEU A 1 177 ? -4.460 -15.132 26.521 1.00 89.00 177 LEU A C 1
ATOM 1523 O O . LEU A 1 177 ? -4.514 -16.278 26.964 1.00 89.00 177 LEU A O 1
ATOM 1527 N N . LYS A 1 178 ? -4.537 -14.872 25.206 1.00 88.56 178 LYS A N 1
ATOM 1528 C CA . LYS A 1 178 ? -4.642 -15.930 24.187 1.00 88.56 178 LYS A CA 1
ATOM 1529 C C . LYS A 1 178 ? -3.458 -16.887 24.252 1.00 88.56 178 LYS A C 1
ATOM 1531 O O . LYS A 1 178 ? -3.657 -18.099 24.240 1.00 88.56 178 LYS A O 1
ATOM 1536 N N . LYS A 1 179 ? -2.236 -16.356 24.328 1.00 90.62 179 LYS A N 1
ATOM 1537 C CA . LYS A 1 179 ? -1.021 -17.169 24.407 1.00 90.62 179 LYS A CA 1
ATOM 1538 C C . LYS A 1 179 ? -0.973 -17.978 25.700 1.00 90.62 179 LYS A C 1
ATOM 1540 O O . LYS A 1 179 ? -0.620 -19.148 25.643 1.00 90.62 179 LYS A O 1
ATOM 1545 N N . LEU A 1 180 ? -1.336 -17.379 26.835 1.00 91.38 180 LEU A N 1
ATOM 1546 C CA . LEU A 1 180 ? -1.311 -18.035 28.140 1.00 91.38 180 LEU A CA 1
ATOM 1547 C C . LEU A 1 180 ? -2.283 -19.217 28.204 1.00 91.38 180 LEU A C 1
ATOM 1549 O O . LEU A 1 180 ? -1.854 -20.333 28.470 1.00 91.38 180 LEU A O 1
ATOM 1553 N N . PHE A 1 181 ? -3.565 -18.997 27.905 1.00 84.44 181 PHE A N 1
ATOM 1554 C CA . PHE A 1 181 ? -4.598 -20.035 28.019 1.00 84.44 181 PHE A CA 1
ATOM 1555 C C . PHE A 1 181 ? -4.580 -21.075 26.886 1.00 84.44 181 PHE A C 1
ATOM 1557 O O . PHE A 1 181 ? -5.367 -22.015 26.918 1.00 84.44 181 PHE A O 1
ATOM 1564 N N . SER A 1 182 ? -3.683 -20.930 25.904 1.00 89.50 182 SER A N 1
ATOM 1565 C CA . SER A 1 182 ? -3.430 -21.962 24.886 1.00 89.50 182 SER A CA 1
ATOM 1566 C C . SER A 1 182 ? -2.339 -22.961 25.291 1.00 89.50 182 SER A C 1
ATOM 1568 O O . SER A 1 182 ? -2.176 -23.971 24.610 1.00 89.50 182 SER A O 1
ATOM 1570 N N . LYS A 1 183 ? -1.564 -22.682 26.351 1.00 89.81 183 LYS A N 1
ATOM 1571 C CA . LYS A 1 183 ? -0.533 -23.601 26.862 1.00 89.81 183 LYS A CA 1
ATOM 1572 C C . LYS A 1 183 ? -1.159 -24.761 27.633 1.00 89.81 183 LYS A C 1
ATOM 1574 O O . LYS A 1 183 ? -2.257 -24.627 28.176 1.00 89.81 183 LYS A O 1
ATOM 1579 N N . ASP A 1 184 ? -0.420 -25.862 27.762 1.00 89.12 184 ASP A N 1
ATOM 1580 C CA . ASP A 1 184 ? -0.753 -26.872 28.768 1.00 89.12 184 ASP A CA 1
ATOM 1581 C C . ASP A 1 184 ? -0.641 -26.265 30.177 1.00 89.12 184 ASP A C 1
ATOM 1583 O O . ASP A 1 184 ? 0.228 -25.431 30.443 1.00 89.12 184 ASP A O 1
ATOM 1587 N N . ILE A 1 185 ? -1.513 -26.694 31.094 1.00 86.25 185 ILE A N 1
ATOM 1588 C CA . ILE A 1 185 ? -1.555 -26.202 32.481 1.00 86.25 185 ILE A CA 1
ATOM 1589 C C . ILE A 1 185 ? -0.173 -26.303 33.142 1.00 86.25 185 ILE A C 1
ATOM 1591 O O . ILE A 1 185 ? 0.208 -25.407 33.892 1.00 86.25 185 ILE A O 1
ATOM 1595 N N . ASN A 1 186 ? 0.594 -27.357 32.848 1.00 86.75 186 ASN A N 1
ATOM 1596 C CA . ASN A 1 186 ? 1.906 -27.604 33.446 1.00 86.75 186 ASN A CA 1
ATOM 1597 C C . ASN A 1 186 ? 3.026 -26.703 32.899 1.00 86.75 186 ASN A C 1
ATOM 1599 O O . ASN A 1 186 ? 4.098 -26.649 33.499 1.00 86.75 186 ASN A O 1
ATOM 1603 N N . GLU A 1 187 ? 2.797 -26.006 31.785 1.00 88.81 187 GLU A N 1
ATOM 1604 C CA . GLU A 1 187 ? 3.774 -25.127 31.128 1.00 88.81 187 GLU A CA 1
ATOM 1605 C C . GLU A 1 187 ? 3.597 -23.643 31.498 1.00 88.81 187 GLU A C 1
ATOM 1607 O O . GLU A 1 187 ? 4.382 -22.790 31.073 1.00 88.81 187 GLU A O 1
ATOM 1612 N N . MET A 1 188 ? 2.560 -23.309 32.271 1.00 91.25 188 MET A N 1
ATOM 1613 C CA . MET A 1 188 ? 2.276 -21.939 32.703 1.00 91.25 188 MET A CA 1
ATOM 1614 C C . MET A 1 188 ? 3.157 -21.541 33.895 1.00 91.25 188 MET A C 1
ATOM 1616 O O . MET A 1 188 ? 3.337 -22.325 34.829 1.00 91.25 188 MET A O 1
ATOM 1620 N N . THR A 1 189 ? 3.684 -20.310 33.906 1.00 92.38 189 THR A N 1
ATOM 1621 C CA . THR A 1 189 ? 4.467 -19.811 35.055 1.00 92.38 189 THR A CA 1
ATOM 1622 C C . THR A 1 189 ? 3.595 -19.078 36.077 1.00 92.38 189 THR A C 1
ATOM 1624 O O . THR A 1 189 ? 2.508 -18.589 35.767 1.00 92.38 189 THR A O 1
ATOM 1627 N N . ILE A 1 190 ? 4.073 -18.980 37.323 1.00 90.44 190 ILE A N 1
ATOM 1628 C CA . ILE A 1 190 ? 3.350 -18.280 38.397 1.00 90.44 190 ILE A CA 1
ATOM 1629 C C . ILE A 1 190 ? 3.203 -16.787 38.071 1.00 90.44 190 ILE A C 1
ATOM 1631 O O . ILE A 1 190 ? 2.152 -16.211 38.331 1.00 90.44 190 ILE A O 1
ATOM 1635 N N . GLU A 1 191 ? 4.218 -16.189 37.451 1.00 91.44 191 GLU A N 1
ATOM 1636 C CA . GLU A 1 191 ? 4.250 -14.783 37.041 1.00 91.44 191 GLU A CA 1
ATOM 1637 C C . GLU A 1 191 ? 3.247 -14.496 35.917 1.00 91.44 191 GLU A C 1
ATOM 1639 O O . GLU A 1 191 ? 2.579 -13.463 35.928 1.00 91.44 191 GLU A O 1
ATOM 1644 N N . GLU A 1 192 ? 3.097 -15.416 34.958 1.00 93.50 192 GLU A N 1
ATOM 1645 C CA . GLU A 1 192 ? 2.079 -15.295 33.911 1.00 93.50 192 GLU A CA 1
ATOM 1646 C C . GLU A 1 192 ? 0.664 -15.353 34.502 1.00 93.50 192 GLU A C 1
ATOM 1648 O O . GLU A 1 192 ? -0.211 -14.580 34.113 1.00 93.50 192 GLU A O 1
ATOM 1653 N N . LEU A 1 193 ? 0.446 -16.228 35.484 1.00 93.69 193 LEU A N 1
ATOM 1654 C CA . LEU A 1 193 ? -0.839 -16.350 36.168 1.00 93.69 193 LEU A CA 1
ATOM 1655 C C . LEU A 1 193 ? -1.133 -15.127 37.044 1.00 93.69 193 LEU A C 1
ATOM 1657 O O . LEU A 1 193 ? -2.267 -14.662 37.065 1.00 93.69 193 LEU A O 1
ATOM 1661 N N . ASP A 1 194 ? -0.130 -14.551 37.705 1.00 93.62 194 ASP A N 1
ATOM 1662 C CA . ASP A 1 194 ? -0.300 -13.306 38.463 1.00 93.62 194 ASP A CA 1
ATOM 1663 C C . ASP A 1 194 ? -0.660 -12.130 37.554 1.00 93.62 194 ASP A C 1
ATOM 1665 O O . ASP A 1 194 ? -1.606 -11.396 37.839 1.00 93.62 194 ASP A O 1
ATOM 1669 N N . ARG A 1 195 ? -0.006 -12.017 36.395 1.00 94.62 195 ARG A N 1
ATOM 1670 C CA . ARG A 1 195 ? -0.364 -11.008 35.394 1.00 94.62 195 ARG A CA 1
ATOM 1671 C C . ARG A 1 195 ? -1.783 -11.207 34.856 1.00 94.62 195 ARG A C 1
ATOM 1673 O O . ARG A 1 195 ? -2.518 -10.236 34.694 1.00 94.62 195 ARG A O 1
ATOM 1680 N N . ALA A 1 196 ? -2.191 -12.445 34.573 1.00 91.62 196 ALA A N 1
ATOM 1681 C CA . ALA A 1 196 ? -3.558 -12.734 34.143 1.00 91.62 196 ALA A CA 1
ATOM 1682 C C . ALA A 1 196 ? -4.581 -12.397 35.236 1.00 91.62 196 ALA A C 1
ATOM 1684 O O . ALA A 1 196 ? -5.621 -11.816 34.936 1.00 91.62 196 ALA A O 1
ATOM 1685 N N . TYR A 1 197 ? -4.264 -12.691 36.498 1.00 90.50 197 TYR A N 1
ATOM 1686 C CA . TYR A 1 197 ? -5.097 -12.327 37.638 1.00 90.50 197 TYR A CA 1
ATOM 1687 C C . TYR A 1 197 ? -5.275 -10.809 37.764 1.00 90.50 197 TYR A C 1
ATOM 1689 O O . TYR A 1 197 ? -6.406 -10.344 37.890 1.00 90.50 197 TYR A O 1
ATOM 1697 N N . GLU A 1 198 ? -4.197 -10.028 37.663 1.00 91.81 198 GLU A N 1
ATOM 1698 C CA . GLU A 1 198 ? -4.260 -8.561 37.703 1.00 91.81 198 GLU A CA 1
ATOM 1699 C C . GLU A 1 198 ? -5.107 -7.983 36.565 1.00 91.81 198 GLU A C 1
ATOM 1701 O O . GLU A 1 198 ? -5.943 -7.108 36.804 1.00 91.81 198 GLU A O 1
ATOM 1706 N N . ILE A 1 199 ? -4.947 -8.507 35.342 1.00 91.31 199 ILE A N 1
ATOM 1707 C CA . ILE A 1 199 ? -5.788 -8.133 34.197 1.00 91.31 199 ILE A CA 1
ATOM 1708 C C . ILE A 1 199 ? -7.252 -8.468 34.501 1.00 91.31 199 ILE A C 1
ATOM 1710 O O . ILE A 1 199 ? -8.116 -7.610 34.345 1.00 91.31 199 ILE A O 1
ATOM 1714 N N . GLY A 1 200 ? -7.537 -9.676 34.989 1.00 86.00 200 GLY A N 1
ATOM 1715 C CA . GLY A 1 200 ? -8.890 -10.105 35.338 1.00 86.00 200 GLY A CA 1
ATOM 1716 C C . GLY A 1 200 ? -9.550 -9.227 36.406 1.00 86.00 200 GLY A C 1
ATOM 1717 O O . GLY A 1 200 ? -10.685 -8.785 36.231 1.00 86.00 200 GLY A O 1
ATOM 1718 N N . ILE A 1 201 ? -8.830 -8.898 37.483 1.00 80.44 201 ILE A N 1
ATOM 1719 C CA . ILE A 1 201 ? -9.331 -8.016 38.544 1.00 80.44 201 ILE A CA 1
ATOM 1720 C C . ILE A 1 201 ? -9.543 -6.597 38.034 1.00 80.44 201 ILE A C 1
ATOM 1722 O O . ILE A 1 201 ? -10.558 -5.994 38.376 1.00 80.44 201 ILE A O 1
ATOM 1726 N N . ARG A 1 202 ? -8.641 -6.049 37.212 1.00 88.50 202 ARG A N 1
ATOM 1727 C CA . ARG A 1 202 ? -8.841 -4.719 36.623 1.00 88.50 202 ARG A CA 1
ATOM 1728 C C . ARG A 1 202 ? -10.082 -4.699 35.732 1.00 88.50 202 ARG A C 1
ATOM 1730 O O . ARG A 1 202 ? -10.939 -3.844 35.932 1.00 88.50 202 ARG A O 1
ATOM 1737 N N . LEU A 1 203 ? -10.205 -5.676 34.833 1.00 79.94 203 LEU A N 1
ATOM 1738 C CA . LEU A 1 203 ? -11.362 -5.822 33.952 1.00 79.94 203 LEU A CA 1
ATOM 1739 C C . LEU A 1 203 ? -12.662 -5.884 34.757 1.00 79.94 203 LEU A C 1
ATOM 1741 O O . LEU A 1 203 ? -13.599 -5.153 34.469 1.00 79.94 203 LEU A O 1
ATOM 1745 N N . PHE A 1 204 ? -12.685 -6.682 35.825 1.00 73.56 204 PHE A N 1
ATOM 1746 C CA . PHE A 1 204 ? -13.868 -6.862 36.659 1.00 73.56 204 PHE A CA 1
ATOM 1747 C C . PHE A 1 204 ? -14.200 -5.643 37.532 1.00 73.56 204 PHE A C 1
ATOM 1749 O O . PHE A 1 204 ? -15.354 -5.233 37.617 1.00 73.56 204 PHE A O 1
ATOM 1756 N N . SER A 1 205 ? -13.203 -5.065 38.207 1.00 67.81 205 SER A N 1
ATOM 1757 C CA . SER A 1 205 ? -13.420 -4.036 39.236 1.00 67.81 205 SER A CA 1
ATOM 1758 C C . SER A 1 205 ? -13.403 -2.607 38.701 1.00 67.81 205 SER A C 1
ATOM 1760 O O . SER A 1 205 ? -14.066 -1.740 39.266 1.00 67.81 205 SER A O 1
ATOM 1762 N N . LYS A 1 206 ? -12.636 -2.348 37.639 1.00 69.81 206 LYS A N 1
ATOM 1763 C CA . LYS A 1 206 ? -12.414 -1.007 37.089 1.00 69.81 206 LYS A CA 1
ATOM 1764 C C . LYS A 1 206 ? -13.125 -0.815 35.760 1.00 69.81 206 LYS A C 1
ATOM 1766 O O . LYS A 1 206 ? -13.720 0.235 35.547 1.00 69.81 206 LYS A O 1
ATOM 1771 N N . ASP A 1 207 ? -13.074 -1.829 34.903 1.00 69.44 207 ASP A N 1
ATOM 1772 C CA . ASP A 1 207 ? -13.637 -1.753 33.554 1.00 69.44 207 ASP A CA 1
ATOM 1773 C C . ASP A 1 207 ? -15.057 -2.361 33.463 1.00 69.44 207 ASP A C 1
ATOM 1775 O O . ASP A 1 207 ? -15.681 -2.325 32.405 1.00 69.44 207 ASP A O 1
ATOM 1779 N N . MET A 1 208 ? -15.576 -2.881 34.587 1.00 63.69 208 MET A N 1
ATOM 1780 C CA . MET A 1 208 ? -16.895 -3.521 34.741 1.00 63.69 208 MET A CA 1
ATOM 1781 C C . MET A 1 208 ? -17.186 -4.627 33.708 1.00 63.69 208 MET A C 1
ATOM 1783 O O . MET A 1 208 ? -18.332 -4.850 33.326 1.00 63.69 208 MET A O 1
ATOM 1787 N N . ASP A 1 209 ? -16.143 -5.336 33.272 1.00 69.38 209 ASP A N 1
ATOM 1788 C CA . ASP A 1 209 ? -16.194 -6.449 32.324 1.00 69.38 209 ASP A CA 1
ATOM 1789 C C . ASP A 1 209 ? -16.237 -7.788 33.080 1.00 69.38 209 ASP A C 1
ATOM 1791 O O . ASP A 1 209 ? -15.313 -8.159 33.816 1.00 69.38 209 ASP A O 1
ATOM 1795 N N . ASP A 1 210 ? -17.321 -8.537 32.892 1.00 64.94 210 ASP A N 1
ATOM 1796 C CA . ASP A 1 210 ? -17.590 -9.811 33.561 1.00 64.94 210 ASP A CA 1
ATOM 1797 C C . ASP A 1 210 ? -16.591 -10.914 33.177 1.00 64.94 210 ASP A C 1
ATOM 1799 O O . ASP A 1 210 ? -16.273 -11.784 33.995 1.00 64.94 210 ASP A O 1
ATOM 1803 N N . ARG A 1 211 ? -15.992 -10.838 31.983 1.00 75.69 211 ARG A N 1
ATOM 1804 C CA . ARG A 1 211 ? -14.912 -11.743 31.550 1.00 75.69 211 ARG A CA 1
ATOM 1805 C C . ARG A 1 211 ? -13.683 -11.626 32.445 1.00 75.69 211 ARG A C 1
ATOM 1807 O O . ARG A 1 211 ? -12.955 -12.606 32.614 1.00 75.69 211 ARG A O 1
ATOM 1814 N N . GLY A 1 212 ? -13.486 -10.462 33.068 1.00 81.44 212 GLY A N 1
ATOM 1815 C CA . GLY A 1 212 ? -12.439 -10.237 34.056 1.00 81.44 212 GLY A CA 1
ATOM 1816 C C . GLY A 1 212 ? -12.513 -11.204 35.238 1.00 81.44 212 GLY A C 1
ATOM 1817 O O . GLY A 1 212 ? -11.490 -11.752 35.653 1.00 81.44 212 GLY A O 1
ATOM 1818 N N . TYR A 1 213 ? -13.725 -11.503 35.718 1.00 75.88 213 TYR A N 1
ATOM 1819 C CA . TYR A 1 213 ? -13.935 -12.446 36.819 1.00 75.88 213 TYR A CA 1
ATOM 1820 C C . TYR A 1 213 ? -13.457 -13.858 36.452 1.00 75.88 213 TYR A C 1
ATOM 1822 O O . TYR A 1 213 ? -12.713 -14.481 37.210 1.00 75.88 213 TYR A O 1
ATOM 1830 N N . PHE A 1 214 ? -13.816 -14.346 35.260 1.00 75.44 214 PHE A N 1
ATOM 1831 C CA . PHE A 1 214 ? -13.408 -15.674 34.793 1.00 75.44 214 PHE A CA 1
ATOM 1832 C C . PHE A 1 214 ? -11.891 -15.794 34.616 1.00 75.44 214 PHE A C 1
ATOM 1834 O O . PHE A 1 214 ? -11.311 -16.800 35.023 1.00 75.44 214 PHE A O 1
ATOM 1841 N N . ILE A 1 215 ? -11.243 -14.762 34.065 1.00 84.19 215 ILE A N 1
ATOM 1842 C CA . ILE A 1 215 ? -9.782 -14.716 33.917 1.00 84.19 215 ILE A CA 1
ATOM 1843 C C . ILE A 1 215 ? -9.104 -14.769 35.295 1.00 84.19 215 ILE A C 1
ATOM 1845 O O . ILE A 1 215 ? -8.177 -15.557 35.493 1.00 84.19 215 ILE A O 1
ATOM 1849 N N . ALA A 1 216 ? -9.589 -13.978 36.259 1.00 82.31 216 ALA A N 1
ATOM 1850 C CA . ALA A 1 216 ? -9.028 -13.923 37.607 1.00 82.31 216 ALA A CA 1
ATOM 1851 C C . ALA A 1 216 ? -9.159 -15.263 38.352 1.00 82.31 216 ALA A C 1
ATOM 1853 O O . ALA A 1 216 ? -8.192 -15.744 38.948 1.00 82.31 216 ALA A O 1
ATOM 1854 N N . ILE A 1 217 ? -10.334 -15.896 38.284 1.00 79.12 217 ILE A N 1
ATOM 1855 C CA . ILE A 1 217 ? -10.570 -17.197 38.918 1.00 79.12 217 ILE A CA 1
ATOM 1856 C C . ILE A 1 217 ? -9.714 -18.286 38.270 1.00 79.12 217 ILE A C 1
ATOM 1858 O O . ILE A 1 217 ? -9.025 -19.013 38.985 1.00 79.12 217 ILE A O 1
ATOM 1862 N N . ALA A 1 218 ? -9.685 -18.368 36.936 1.00 80.44 218 ALA A N 1
ATOM 1863 C CA . ALA A 1 218 ? -8.871 -19.356 36.229 1.00 80.44 218 ALA A CA 1
ATOM 1864 C C . ALA A 1 218 ? -7.384 -19.236 36.602 1.00 80.44 218 ALA A C 1
ATOM 1866 O O . ALA A 1 218 ? -6.739 -20.240 36.913 1.00 80.44 218 ALA A O 1
ATOM 1867 N N . ALA A 1 219 ? -6.861 -18.009 36.649 1.00 87.19 219 ALA A N 1
ATOM 1868 C CA . ALA A 1 219 ? -5.481 -17.740 37.028 1.00 87.19 219 ALA A CA 1
ATOM 1869 C C . ALA A 1 219 ? -5.149 -18.215 38.455 1.00 87.19 219 ALA A C 1
ATOM 1871 O O . ALA A 1 219 ? -4.156 -18.920 38.653 1.00 87.19 219 ALA A O 1
ATOM 1872 N N . ILE A 1 220 ? -5.993 -17.894 39.447 1.00 86.19 220 ILE A N 1
ATOM 1873 C CA . ILE A 1 220 ? -5.788 -18.337 40.837 1.00 86.19 220 ILE A CA 1
ATOM 1874 C C . ILE A 1 220 ? -5.871 -19.860 40.950 1.00 86.19 220 ILE A C 1
ATOM 1876 O O . ILE A 1 220 ? -5.032 -20.469 41.618 1.00 86.19 220 ILE A O 1
ATOM 1880 N N . THR A 1 221 ? -6.865 -20.486 40.320 1.00 83.50 221 THR A N 1
ATOM 1881 C CA . THR A 1 221 ? -7.075 -21.934 40.416 1.00 83.50 221 THR A CA 1
ATOM 1882 C C . THR A 1 221 ? -5.904 -22.706 39.811 1.00 83.50 221 THR A C 1
ATOM 1884 O O . THR A 1 221 ? -5.384 -23.626 40.446 1.00 83.50 221 THR A O 1
ATOM 1887 N N . ILE A 1 222 ? -5.428 -22.299 38.631 1.00 87.00 222 ILE A N 1
ATOM 1888 C CA . ILE A 1 222 ? -4.262 -22.915 37.986 1.00 87.00 222 ILE A CA 1
ATOM 1889 C C . ILE A 1 222 ? -2.999 -22.679 38.825 1.00 87.00 222 ILE A C 1
ATOM 1891 O O . ILE A 1 222 ? -2.232 -23.611 39.076 1.00 87.00 222 ILE A O 1
ATOM 1895 N N . LYS A 1 223 ? -2.809 -21.462 39.348 1.00 89.75 223 LYS A N 1
ATOM 1896 C CA . LYS A 1 223 ? -1.683 -21.137 40.235 1.00 89.75 223 LYS A CA 1
ATOM 1897 C C . LYS A 1 223 ? -1.678 -22.011 41.492 1.00 89.75 223 LYS A C 1
ATOM 1899 O O . LYS A 1 223 ? -0.617 -22.479 41.910 1.00 89.75 223 LYS A O 1
ATOM 1904 N N . ALA A 1 224 ? -2.843 -22.248 42.093 1.00 85.19 224 ALA A N 1
ATOM 1905 C CA . ALA A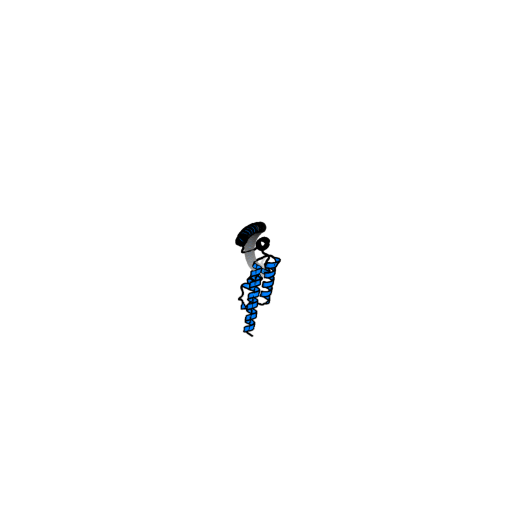 1 224 ? -2.989 -23.123 43.252 1.00 85.19 224 ALA A CA 1
ATOM 1906 C C . ALA A 1 224 ? -2.652 -24.584 42.909 1.00 85.19 224 ALA A C 1
ATOM 1908 O O . ALA A 1 224 ? -1.899 -25.218 43.650 1.00 85.19 224 ALA A O 1
ATOM 1909 N N . TYR A 1 225 ? -3.132 -25.088 41.766 1.00 88.38 225 TYR A N 1
ATOM 1910 C CA . TYR A 1 225 ? -2.810 -26.427 41.264 1.00 88.38 225 TYR A CA 1
ATOM 1911 C C . TYR A 1 225 ? -1.298 -26.626 41.073 1.00 88.38 225 TYR A C 1
ATOM 1913 O O . TYR A 1 225 ? -0.731 -27.585 41.598 1.00 88.38 225 TYR A O 1
ATOM 1921 N N . LEU A 1 226 ? -0.618 -25.687 40.409 1.00 88.31 226 LEU A N 1
ATOM 1922 C CA . LEU A 1 226 ? 0.825 -25.772 40.160 1.00 88.31 226 LEU A CA 1
ATOM 1923 C C . LEU A 1 226 ? 1.652 -25.716 41.448 1.00 88.31 226 LEU A C 1
ATOM 1925 O O . LEU A 1 226 ? 2.615 -26.469 41.602 1.00 88.31 226 LEU A O 1
ATOM 1929 N N . LYS A 1 227 ? 1.258 -24.869 42.408 1.00 86.12 227 LYS A N 1
ATOM 1930 C CA . LYS A 1 227 ? 1.897 -24.829 43.733 1.00 86.12 227 LYS A CA 1
ATOM 1931 C C . LYS A 1 227 ? 1.713 -26.135 44.502 1.00 86.12 227 LYS A C 1
ATOM 1933 O O . LYS A 1 227 ? 2.639 -26.563 45.186 1.00 86.12 227 LYS A O 1
ATOM 1938 N N . PHE A 1 228 ? 0.538 -26.754 44.406 1.00 82.69 228 PHE A N 1
ATOM 1939 C CA . PHE A 1 228 ? 0.253 -28.018 45.075 1.00 82.69 228 PHE A CA 1
ATOM 1940 C C . PHE A 1 228 ? 1.036 -29.181 44.456 1.00 82.69 228 PHE A C 1
ATOM 1942 O O . PHE A 1 228 ? 1.683 -29.926 45.188 1.00 82.69 228 PHE A O 1
ATOM 1949 N N . LYS A 1 229 ? 1.058 -29.287 43.122 1.00 81.38 229 LYS A N 1
ATOM 1950 C CA . LYS A 1 229 ? 1.819 -30.314 42.396 1.00 81.38 229 LYS A CA 1
ATOM 1951 C C . LYS A 1 229 ? 3.316 -30.241 42.706 1.00 81.38 229 LYS A C 1
ATOM 1953 O O . LYS A 1 229 ? 3.909 -31.235 43.104 1.00 81.38 229 LYS A O 1
ATOM 1958 N N . LYS A 1 230 ? 3.904 -29.040 42.659 1.00 74.81 230 LYS A N 1
ATOM 1959 C CA . LYS A 1 230 ? 5.326 -28.832 42.980 1.00 74.81 230 LYS A C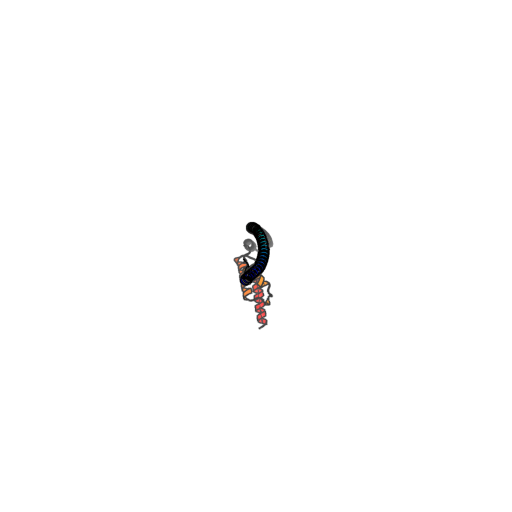A 1
ATOM 1960 C C . LYS A 1 230 ? 5.691 -29.295 44.397 1.00 74.81 230 LYS A C 1
ATOM 1962 O O . LYS A 1 230 ? 6.815 -29.717 44.623 1.00 74.81 230 LYS A O 1
ATOM 1967 N N . LYS A 1 231 ? 4.743 -29.241 45.341 1.00 70.00 231 LYS A N 1
ATOM 1968 C CA . LYS A 1 231 ? 4.915 -29.725 46.719 1.00 70.00 231 LYS A CA 1
ATOM 1969 C C . LYS A 1 231 ? 4.825 -31.255 46.847 1.00 70.00 231 LYS A C 1
ATOM 1971 O O . LYS A 1 231 ? 5.288 -31.779 47.847 1.00 70.00 231 LYS A O 1
ATOM 1976 N N . GLN A 1 232 ? 4.213 -31.956 45.891 1.00 61.62 232 GLN A N 1
ATOM 1977 C CA . GLN A 1 232 ? 4.190 -33.426 45.848 1.00 61.62 232 GLN A CA 1
ATOM 1978 C C . GLN A 1 232 ? 5.430 -34.014 45.160 1.00 61.62 232 GLN A C 1
ATOM 1980 O O . GLN A 1 232 ? 5.806 -35.140 45.463 1.00 61.62 232 GLN A O 1
ATOM 1985 N N . ASP A 1 233 ? 6.064 -33.240 44.276 1.00 59.81 233 ASP A N 1
ATOM 1986 C CA . ASP A 1 233 ? 7.291 -33.618 43.563 1.00 59.81 233 ASP A CA 1
ATOM 1987 C C . ASP A 1 233 ? 8.590 -33.251 44.330 1.00 59.81 233 ASP A C 1
ATOM 1989 O O . ASP A 1 233 ? 9.684 -33.429 43.792 1.00 59.81 233 ASP A O 1
ATOM 1993 N N . THR A 1 234 ? 8.487 -32.713 45.558 1.00 51.69 234 THR A N 1
ATOM 1994 C CA . THR A 1 234 ? 9.618 -32.353 46.448 1.00 51.69 234 THR A CA 1
ATOM 1995 C C . THR A 1 234 ? 9.582 -33.194 47.716 1.00 51.69 234 THR A C 1
ATOM 1997 O O . THR A 1 234 ? 10.663 -33.644 48.152 1.00 51.69 234 THR A O 1
#

pLDDT: mean 86.37, std 10.89, range [51.69, 97.5]

Secondary structure (DSSP, 8-state):
-PPPHHHHHHHHHHHHHHHHHHHHHHHHHHHHHHHHHHHHHHHHHHHHHHHHHHHHHHHHHHHHHHHHHHHHHHHHHHHHHHHHHHHHHHHHHHHHHHHHHHHHHHHHHHHHHHHHHHHHHHHHHHHHHHHHHHHHHHTTSS-HHHHHHHHHHHHHHHHHHTSPPS----HHHHHHHHHHHTS-GGG--HHHHHHHHHHHHHHHHTS--THHHHHHHHHHHHHHHHHHHHHH--